Protein 4UHC (pdb70)

B-factor: mean 15.47, std 9.45, range [5.83, 69.62]

Foldseek 3Di:
DDWDWFQFPDPPRTWIKDKDKAADAAEEEEEEDPPFAQCLQVLLCVPCRVHYIYMTIGFAQADPIDHDFDACALLRSLRRVVRVCVVVVNPAAYEYEYAASSLLNVLSNCVPPLRRYLEYEYELYDQAADDPVLLVVLQVLLVVCLPPNQPVVLVVPLVQFKDPVCVVPPVVLSVNRSVRRRPRRSRSNSNHSNNSSPRHRCQVVQLVRDHAYEYEYECAARRCHPVNSVVSQVSHPNYDYDYDYRTYSSCCSRVVVVVSVSVNVVCVVRPDPVVRVD

CATH classification: 3.40.50.1820

Secondary structure (DSSP, 8-state):
-EEEEEE-SSTTSEEEEEEEEESSSSEEEEE--TT--GGGGHHHHHHHTTTSEEEEEPPTTSTTSPP--S---HHHHHHHHHHHHHHHT--S-EEEEEETHHHHHHHHHHHH-GGGEEEEEEES--SS---HHHHHHHHHHHHHHHHH-THHHHHHHHHHHS-HHHHHH-HHHHHHHHHHHHTS-HHHHHHHHHHHHHPPP-GGGGGG--S-EEEEEETT-SSS-HHHHHHHHTTSTTEEEEEETT--S-HHHHSHHHHHHHHHHHHHHH--HHHHH-

Nearest PDB structures (foldseek):
  4uhe-assembly1_A  TM=1.002E+00  e=2.715E-58  Thermogutta terrifontis
  7dq9-assembly4_D  TM=9.146E-01  e=3.463E-24  Alistipes shahii WAL 8301
  8qzu-assembly1_A  TM=8.550E-01  e=9.018E-19  Xenorhabdus hominickii
  6i8w-assembly2_B  TM=7.915E-01  e=3.017E-19  Pseudomonas aeruginosa
  3v48-assembly1_B  TM=8.579E-01  e=2.024E-16  Escherichia coli SE11

Solvent-accessible surface area: 11511 Å² total; per-residue (Å²): 96,82,145,25,136,2,104,7,117,11,111,69,33,92,0,46,2,1,0,28,40,38,29,118,53,27,5,0,1,0,0,0,0,23,0,2,20,27,63,2,0,104,35,0,29,82,98,0,35,111,66,7,50,0,2,1,0,1,2,6,2,0,30,88,7,74,49,24,92,40,65,1,40,5,92,11,0,0,5,1,1,3,3,0,2,77,97,34,55,23,93,41,91,4,0,0,0,0,0,18,2,0,0,16,0,0,4,10,0,5,92,92,35,150,110,39,11,19,0,0,0,0,0,0,3,32,9,106,37,9,52,112,123,34,68,65,63,52,104,131,39,0,120,114,0,94,220,97,13,10,31,42,8,2,127,96,23,5,87,91,1,10,9,143,27,2,80,150,87,71,80,93,10,10,81,109,0,69,88,12,0,74,81,4,26,55,72,1,0,0,2,0,0,38,0,3,4,107,17,74,78,6,66,120,30,2,81,76,20,87,8,28,0,0,0,0,0,0,73,104,5,70,36,1,44,22,131,66,0,81,36,19,4,181,59,7,57,124,47,57,55,34,62,4,51,62,0,1,5,0,0,1,17,4,37,32,130,127,0,11,92,7,0,29,83,2,0,139,133,26,10,61,110,67,44,100,111,187

Sequence (278 aa):
AQQRRVVKKIITTTTATTPGEEIIEELAFEDTGTTGGLLPVLLLVHGFPLDRTMMWKKAQREELCDEEFFRVIVPDLRGFGESQVIPGVATMEAMMADDLAGLCCNHHLGLLTTGKKIVLGGLSMMGGYVAFAFARRKKYRRDDRRLAGLLILCCDTRRARRPDSPEAKENRRRRRRVAEERRVRREEGPGFIAEEEMIIPRRLCCCEESTFRNHPEVIEEKKIRRQMMILSSAPPEEGVAAAALGMAEERPDSTDLLPALSCPPTLVLLVGQFDAISPPEEEEMEAMARRTIPQSQQFVVVIPPDDAGHLPPMMEQPERRVTQAIREEWLRKKVVHTEAGHHH

InterPro domains:
  IPR000073 Alpha/beta hydrolase fold-1 [PF00561] (28-256)
  IPR000073 Alpha/beta hydrolase fold-1 [PR00111] (52-67)
  IPR000073 Alpha/beta hydrolase fold-1 [PR00111] (97-110)
  IPR000073 Alpha/beta hydrolase fold-1 [PR00111] (111-124)
  IPR000073 Alpha/beta hydrolase fold-1 [PR00111] (214-228)
  IPR000639 Epoxide hydrolase-like [PR00412] (33-51)
  IPR000639 Epoxide hydrolase-like [PR00412] (212-228)
  IPR000639 Epoxide hydrolase-like [PR00412] (245-267)
  IPR029058 Alpha/Beta hydrolase fold [G3DSA:3.40.50.1820] (1-282)
  IPR029058 Alpha/Beta hydrolase fold [SSF53474] (7-269)
  IPR050266 AB hydrolase superfamily [PTHR43798] (21-272)

Radius of gyration: 17.07 Å; Cα contacts (8 Å, |Δi|>4): 729; chains: 1; bounding box: 38×40×42 Å

Organism: NCBI:txid1331910

Structure (mmCIF, N/CA/C/O backbone):
data_4UHC
#
_entry.id   4UHC
#
_cell.length_a   43.190
_cell.length_b   43.190
_cell.length_c   226.630
_cell.angle_alpha   90.00
_cell.angle_beta   90.00
_cell.angle_gamma   120.00
#
_symmetry.space_group_name_H-M   'P 32 2 1'
#
loop_
_entity.id
_entity.type
_entity.pdbx_description
1 polymer ESTERASE
2 non-polymer 'CHLORIDE ION'
3 water water
#
loop_
_atom_site.group_PDB
_atom_site.id
_atom_site.type_symbol
_atom_site.label_atom_id
_atom_site.label_alt_id
_atom_site.label_comp_id
_atom_site.label_asym_id
_atom_site.label_entity_id
_atom_site.label_seq_id
_atom_site.pdbx_PDB_ins_code
_atom_site.Cartn_x
_atom_site.Cartn_y
_atom_site.Cartn_z
_atom_site.occupancy
_atom_site.B_iso_or_equiv
_atom_site.auth_seq_id
_atom_site.auth_comp_id
_atom_site.auth_asym_id
_atom_site.auth_atom_id
_atom_site.pdbx_PDB_model_num
ATOM 1 N N . ALA A 1 2 ? -14.624 3.520 -3.323 1.00 40.64 2 ALA A N 1
ATOM 2 C CA . ALA A 1 2 ? -13.866 2.409 -3.965 1.00 27.09 2 ALA A CA 1
ATOM 3 C C . ALA A 1 2 ? -12.703 1.959 -3.091 1.00 21.31 2 ALA A C 1
ATOM 4 O O . ALA A 1 2 ? -12.348 2.600 -2.111 1.00 27.95 2 ALA A O 1
ATOM 6 N N . GLN A 1 3 ? -12.152 0.820 -3.458 1.00 15.70 3 GLN A N 1
ATOM 7 C CA A GLN A 1 3 ? -11.047 0.209 -2.751 0.55 16.14 3 GLN A CA 1
ATOM 8 C CA B GLN A 1 3 ? -11.064 0.179 -2.746 0.45 16.02 3 GLN A CA 1
ATOM 9 C C . GLN A 1 3 ? -9.898 -0.051 -3.708 1.00 13.21 3 GLN A C 1
ATOM 10 O O . GLN A 1 3 ? -10.100 -0.184 -4.900 1.00 12.95 3 GLN A O 1
ATOM 21 N N . ARG A 1 4 ? -8.702 -0.139 -3.178 1.00 17.41 4 ARG A N 1
ATOM 22 C CA A ARG A 1 4 ? -7.517 -0.493 -3.948 0.45 19.88 4 ARG A CA 1
ATOM 23 C CA B ARG A 1 4 ? -7.548 -0.550 -3.961 0.55 18.93 4 ARG A CA 1
ATOM 24 C C . ARG A 1 4 ? -6.735 -1.468 -3.081 1.00 19.16 4 ARG A C 1
ATOM 25 O O . ARG A 1 4 ? -6.338 -1.090 -1.998 1.00 28.19 4 ARG A O 1
ATOM 40 N N . VAL A 1 5 ? -6.530 -2.698 -3.543 1.00 17.98 5 VAL A N 1
ATOM 41 C CA A VAL A 1 5 ? -5.858 -3.714 -2.735 0.60 17.91 5 VAL A CA 1
ATOM 42 C CA B VAL A 1 5 ? -5.902 -3.735 -2.754 0.40 17.19 5 VAL A CA 1
ATOM 43 C C . VAL A 1 5 ? -4.887 -4.489 -3.589 1.00 14.05 5 VAL A C 1
ATOM 44 O O . VAL A 1 5 ? -5.152 -4.775 -4.731 1.00 10.95 5 VAL A O 1
ATOM 51 N N . LYS A 1 6 ? -3.757 -4.823 -3.002 1.00 16.94 6 LYS A N 1
ATOM 52 C CA A LYS A 1 6 ? -2.820 -5.737 -3.624 0.40 14.24 6 LYS A CA 1
ATOM 53 C CA B LYS A 1 6 ? -2.813 -5.731 -3.572 0.60 17.27 6 LYS A CA 1
ATOM 54 C C . LYS A 1 6 ? -3.368 -7.138 -3.356 1.00 14.00 6 LYS A C 1
ATOM 55 O O . LYS A 1 6 ? -3.557 -7.540 -2.219 1.00 21.20 6 LYS A O 1
ATOM 66 N N . ILE A 1 7 ? -3.618 -7.872 -4.426 1.00 12.51 7 ILE A N 1
ATOM 67 C CA A ILE A 1 7 ? -4.109 -9.243 -4.321 0.60 12.64 7 ILE A CA 1
ATOM 68 C CA B ILE A 1 7 ? -4.202 -9.166 -4.508 0.40 13.73 7 ILE A CA 1
ATOM 69 C C . ILE A 1 7 ? -3.079 -10.209 -4.782 1.00 12.48 7 ILE A C 1
ATOM 70 O O . ILE A 1 7 ? -2.171 -9.903 -5.539 1.00 15.51 7 ILE A O 1
ATOM 79 N N . THR A 1 8 ? -3.194 -11.407 -4.259 1.00 12.06 8 THR A N 1
ATOM 80 C CA A THR A 1 8 ? -2.386 -12.478 -4.692 0.70 11.86 8 THR A CA 1
ATOM 81 C CA B THR A 1 8 ? -2.376 -12.560 -4.659 0.30 13.82 8 THR A CA 1
ATOM 82 C C . THR A 1 8 ? -3.106 -13.232 -5.833 1.00 10.83 8 THR A C 1
ATOM 83 O O . THR A 1 8 ? -4.281 -13.539 -5.720 1.00 11.93 8 THR A O 1
ATOM 90 N N . THR A 1 9 ? -2.392 -13.425 -6.946 1.00 11.39 9 THR A N 1
ATOM 91 C CA . THR A 1 9 ? -2.921 -14.040 -8.153 1.00 10.81 9 THR A CA 1
ATOM 92 C C . THR A 1 9 ? -1.991 -15.161 -8.565 1.00 11.15 9 THR A C 1
ATOM 93 O O . THR A 1 9 ? -0.776 -15.052 -8.395 1.00 12.52 9 THR A O 1
ATOM 97 N N . THR A 1 10 ? -2.552 -16.238 -9.107 1.00 11.54 10 THR A N 1
ATOM 98 C CA . THR A 1 10 ? -1.727 -17.322 -9.622 1.00 12.78 10 THR A CA 1
ATOM 99 C C . THR A 1 10 ? -1.081 -16.961 -10.954 1.00 13.31 10 THR A C 1
ATOM 100 O O . THR A 1 10 ? -0.115 -17.625 -11.361 1.00 17.31 10 THR A O 1
ATOM 104 N N . ALA A 1 11 ? -1.552 -15.909 -11.604 1.00 12.33 11 ALA A N 1
ATOM 105 C CA . ALA A 1 11 ? -0.933 -15.439 -12.828 1.00 12.75 11 ALA A CA 1
ATOM 106 C C . ALA A 1 11 ? 0.304 -14.632 -12.515 1.00 11.38 11 ALA A C 1
ATOM 107 O O . ALA A 1 11 ? 0.433 -14.039 -11.447 1.00 13.02 11 ALA A O 1
ATOM 109 N N . THR A 1 12 ? 1.233 -14.581 -13.463 1.00 12.18 12 THR A N 1
ATOM 110 C CA A THR A 1 12 ? 2.308 -13.616 -13.400 0.70 11.48 12 THR A CA 1
ATOM 111 C CA B THR A 1 12 ? 2.320 -13.625 -13.337 0.30 12.48 12 THR A CA 1
ATOM 112 C C . THR A 1 12 ? 1.676 -12.245 -13.190 1.00 12.01 12 THR A C 1
ATOM 113 O O . THR A 1 12 ? 0.676 -11.950 -13.836 1.00 14.53 12 THR A O 1
ATOM 120 N N . PRO A 1 13 ? 2.234 -11.372 -12.349 1.00 11.63 13 PRO A N 1
ATOM 121 C CA . PRO A 1 13 ? 3.479 -11.490 -11.594 1.00 12.17 13 PRO A CA 1
ATOM 122 C C . PRO A 1 13 ? 3.263 -11.904 -10.129 1.00 11.49 13 PRO A C 1
ATOM 123 O O . PRO A 1 13 ? 4.079 -11.580 -9.260 1.00 13.30 13 PRO A O 1
ATOM 127 N N . GLY A 1 14 ? 2.164 -12.590 -9.855 1.00 11.09 14 GLY A N 1
ATOM 128 C CA . GLY A 1 14 ? 1.917 -13.144 -8.538 1.00 11.14 14 GLY A CA 1
ATOM 129 C C . GLY A 1 14 ? 1.190 -12.228 -7.565 1.00 10.72 14 GLY A C 1
ATOM 130 O O . GLY A 1 14 ? 0.547 -12.713 -6.628 1.00 11.98 14 GLY A O 1
ATOM 131 N N . GLU A 1 15 ? 1.314 -10.928 -7.766 1.00 12.05 15 GLU A N 1
ATOM 132 C CA A GLU A 1 15 ? 0.641 -9.923 -6.955 0.70 12.55 15 GLU A CA 1
ATOM 133 C CA B GLU A 1 15 ? 0.665 -9.923 -6.935 0.30 13.44 15 GLU A CA 1
ATOM 134 C C . GLU A 1 15 ? 0.284 -8.778 -7.857 1.00 12.80 15 GLU A C 1
ATOM 135 O O . GLU A 1 15 ? 1.052 -8.413 -8.746 1.00 15.06 15 GLU A O 1
ATOM 146 N N . ILE A 1 16 ? -0.886 -8.223 -7.675 1.00 11.95 16 ILE A N 1
ATOM 147 C CA A ILE A 1 16 ? -1.300 -7.105 -8.487 0.70 12.56 16 ILE A CA 1
ATOM 148 C CA B ILE A 1 16 ? -1.333 -7.115 -8.505 0.30 12.77 16 ILE A CA 1
ATOM 149 C C . ILE A 1 16 ? -2.240 -6.235 -7.669 1.00 11.90 16 ILE A C 1
ATOM 150 O O . ILE A 1 16 ? -3.058 -6.733 -6.890 1.00 13.24 16 ILE A O 1
ATOM 159 N N . GLU A 1 17 ? -2.124 -4.935 -7.842 1.00 11.02 17 GLU A N 1
ATOM 160 C CA A GLU A 1 17 ? -3.029 -4.007 -7.182 0.45 11.05 17 GLU A CA 1
ATOM 161 C CA B GLU A 1 17 ? -3.040 -4.014 -7.188 0.55 10.96 17 GLU A CA 1
ATOM 162 C C . GLU A 1 17 ? -4.266 -3.780 -8.046 1.00 10.06 17 GLU A C 1
ATOM 163 O O . GLU A 1 17 ? -4.153 -3.304 -9.175 1.00 12.78 17 GLU A O 1
ATOM 174 N N . LEU A 1 18 ? -5.430 -4.145 -7.531 1.00 9.38 18 LEU A N 1
ATOM 175 C CA . LEU A 1 18 ? -6.699 -3.905 -8.217 1.00 9.50 18 LEU A CA 1
ATOM 176 C C . LEU A 1 18 ? -7.494 -2.849 -7.507 1.00 9.09 18 LEU A C 1
ATOM 177 O O . LEU A 1 18 ? -7.632 -2.888 -6.279 1.00 11.40 18 LEU A O 1
ATOM 182 N N . ALA A 1 19 ? -8.075 -1.955 -8.301 1.00 9.06 19 ALA A N 1
ATOM 183 C CA . ALA A 1 19 ? -9.077 -1.023 -7.835 1.00 9.72 19 ALA A CA 1
ATOM 184 C C . ALA A 1 19 ? -10.424 -1.635 -8.102 1.00 9.75 19 ALA A C 1
ATOM 185 O O . ALA A 1 19 ? -10.631 -2.236 -9.163 1.00 11.54 19 ALA A O 1
ATOM 187 N N . PHE A 1 20 ? -11.350 -1.499 -7.164 1.00 9.06 20 PHE A N 1
ATOM 188 C CA . PHE A 1 20 ? -12.651 -2.126 -7.331 1.00 9.37 20 PHE A CA 1
ATOM 189 C C . PHE A 1 20 ? -13.687 -1.450 -6.471 1.00 9.86 20 PHE A C 1
ATOM 190 O O . PHE A 1 20 ? -13.367 -0.838 -5.437 1.00 12.05 20 PHE A O 1
ATOM 198 N N . GLU A 1 21 ? -14.934 -1.582 -6.887 1.00 9.94 21 GLU A N 1
ATOM 199 C CA . GLU A 1 21 ? -16.078 -1.244 -6.084 1.00 10.99 21 GLU A CA 1
ATOM 200 C C . GLU A 1 21 ? -16.645 -2.526 -5.475 1.00 10.34 21 GLU A C 1
ATOM 201 O O . GLU A 1 21 ? -16.571 -3.594 -6.070 1.00 11.54 21 GLU A O 1
ATOM 207 N N . ASP A 1 22 ? -17.235 -2.400 -4.302 1.00 11.17 22 ASP A N 1
ATOM 208 C CA . ASP A 1 22 ? -17.832 -3.540 -3.573 1.00 10.86 22 ASP A CA 1
ATOM 209 C C . ASP A 1 22 ? -18.993 -2.950 -2.797 1.00 11.28 22 ASP A C 1
ATOM 210 O O . ASP A 1 22 ? -18.756 -2.198 -1.837 1.00 13.29 22 ASP A O 1
ATOM 215 N N . THR A 1 23 ? -20.214 -3.224 -3.227 1.00 10.70 23 THR A N 1
ATOM 216 C CA . THR A 1 23 ? -21.383 -2.510 -2.728 1.00 11.30 23 THR A CA 1
ATOM 217 C C . THR A 1 23 ? -22.500 -3.494 -2.455 1.00 10.85 23 THR A C 1
ATOM 218 O O . THR A 1 23 ? -22.862 -4.280 -3.323 1.00 12.84 23 THR A O 1
ATOM 222 N N . GLY A 1 24 ? -23.085 -3.427 -1.263 1.00 12.10 24 GLY A N 1
ATOM 223 C CA . GLY A 1 24 ? -24.175 -4.326 -0.890 1.00 13.51 24 GLY A CA 1
ATOM 224 C C . GLY A 1 24 ? -23.693 -5.491 -0.055 1.00 14.02 24 GLY A C 1
ATOM 225 O O . GLY A 1 24 ? -22.489 -5.730 0.111 1.00 15.94 24 GLY A O 1
ATOM 226 N N A THR A 1 25 ? -24.639 -6.242 0.456 0.60 15.04 25 THR A N 1
ATOM 227 N N B THR A 1 25 ? -24.664 -6.266 0.437 0.40 18.85 25 THR A N 1
ATOM 228 C CA A THR A 1 25 ? -24.305 -7.380 1.275 0.60 16.02 25 THR A CA 1
ATOM 229 C CA B THR A 1 25 ? -24.446 -7.258 1.510 0.40 19.65 25 THR A CA 1
ATOM 230 C C A THR A 1 25 ? -25.001 -8.592 0.722 0.60 15.34 25 THR A C 1
ATOM 231 C C B THR A 1 25 ? -24.882 -8.690 1.189 0.40 19.70 25 THR A C 1
ATOM 232 O O A THR A 1 25 ? -26.002 -8.498 -0.006 0.60 17.53 25 THR A O 1
ATOM 233 O O B THR A 1 25 ? -24.564 -9.618 1.931 0.40 29.04 25 THR A O 1
ATOM 240 N N A GLY A 1 26 ? -24.421 -9.730 1.074 0.60 15.55 26 GLY A N 1
ATOM 241 N N B GLY A 1 26 ? -25.625 -8.873 0.111 0.40 15.56 26 GLY A N 1
ATOM 242 C CA A GLY A 1 26 ? -24.987 -11.009 0.795 0.60 15.40 26 GLY A CA 1
ATOM 243 C CA B GLY A 1 26 ? -26.198 -10.177 -0.195 0.40 16.50 26 GLY A CA 1
ATOM 244 C C A GLY A 1 26 ? -24.376 -11.694 -0.399 0.60 12.89 26 GLY A C 1
ATOM 245 C C B GLY A 1 26 ? -25.256 -11.122 -0.925 0.40 15.20 26 GLY A C 1
ATOM 246 O O A GLY A 1 26 ? -23.164 -11.811 -0.538 0.60 14.68 26 GLY A O 1
ATOM 247 O O B GLY A 1 26 ? -24.048 -11.074 -0.728 0.40 19.90 26 GLY A O 1
ATOM 248 N N A LEU A 1 27 ? -25.250 -12.211 -1.241 0.60 10.23 27 LEU A N 1
ATOM 249 N N B LEU A 1 27 ? -25.806 -11.994 -1.765 0.40 14.16 27 LEU A N 1
ATOM 250 C CA A LEU A 1 27 ? -24.823 -13.088 -2.310 0.60 10.39 27 LEU A CA 1
ATOM 251 C CA B LEU A 1 27 ? -24.982 -12.953 -2.504 0.40 15.43 27 LEU A CA 1
ATOM 252 C C A LEU A 1 27 ? -24.052 -12.322 -3.403 0.60 9.84 27 LEU A C 1
ATOM 253 C C B LEU A 1 27 ? -24.064 -12.256 -3.516 0.40 11.99 27 LEU A C 1
ATOM 254 O O A LEU A 1 27 ? -24.520 -11.313 -3.929 0.60 9.91 27 LEU A O 1
ATOM 255 O O B LEU A 1 27 ? -24.436 -11.226 -4.077 0.40 12.57 27 LEU A O 1
ATOM 264 N N . PRO A 1 28 ? -22.855 -12.807 -3.755 1.00 10.06 28 PRO A N 1
ATOM 265 C CA . PRO A 1 28 ? -21.924 -12.027 -4.550 1.00 9.37 28 PRO A CA 1
ATOM 266 C C . PRO A 1 28 ? -22.138 -12.146 -6.064 1.00 8.35 28 PRO A C 1
ATOM 267 O O . PRO A 1 28 ? -22.312 -13.245 -6.598 1.00 9.01 28 PRO A O 1
ATOM 271 N N . VAL A 1 29 ? -22.056 -10.995 -6.723 1.00 7.97 29 VAL A N 1
ATOM 272 C CA . VAL A 1 29 ? -22.151 -10.870 -8.175 1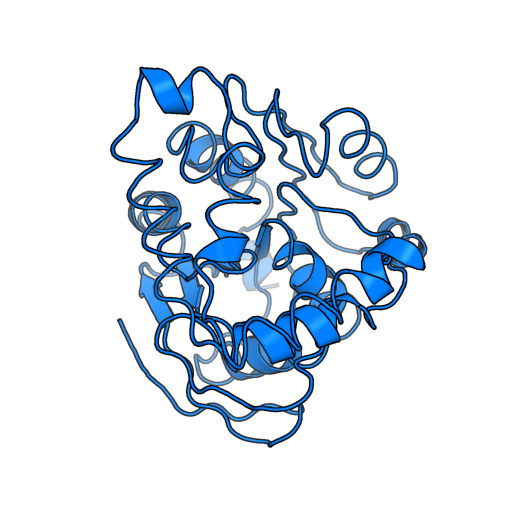.00 7.65 29 VAL A CA 1
ATOM 273 C C . VAL A 1 29 ? -20.967 -10.015 -8.596 1.00 7.49 29 VAL A C 1
ATOM 274 O O . VAL A 1 29 ? -20.846 -8.874 -8.157 1.00 9.14 29 VAL A O 1
ATOM 278 N N A LEU A 1 30 ? -20.102 -10.558 -9.444 0.60 6.38 30 LEU A N 1
ATOM 279 N N B LEU A 1 30 ? -20.074 -10.577 -9.415 0.40 6.46 30 LEU A N 1
ATOM 280 C CA A LEU A 1 30 ? -18.930 -9.837 -9.913 0.60 6.65 30 LEU A CA 1
ATOM 281 C CA B LEU A 1 30 ? -18.888 -9.876 -9.934 0.40 6.44 30 LEU A CA 1
ATOM 282 C C A LEU A 1 30 ? -19.220 -9.475 -11.365 0.60 6.90 30 LEU A C 1
ATOM 283 C C B LEU A 1 30 ? -19.078 -9.504 -11.373 0.40 5.83 30 LEU A C 1
ATOM 284 O O A LEU A 1 30 ? -19.696 -10.306 -12.143 0.60 8.44 30 LEU A O 1
ATOM 285 O O B LEU A 1 30 ? -19.218 -10.412 -12.186 0.40 6.15 30 LEU A O 1
ATOM 294 N N . LEU A 1 31 ? -19.040 -8.207 -11.702 1.00 6.46 31 LEU A N 1
ATOM 295 C CA . LEU A 1 31 ? -19.287 -7.714 -13.054 1.00 6.88 31 LEU A CA 1
ATOM 296 C C . LEU A 1 31 ? -18.003 -7.197 -13.666 1.00 7.24 31 LEU A C 1
ATOM 297 O O . LEU A 1 31 ? -17.339 -6.351 -13.071 1.00 8.41 31 LEU A O 1
ATOM 302 N N . VAL A 1 32 ? -17.691 -7.683 -14.879 1.00 6.44 32 VAL A N 1
ATOM 303 C CA . VAL A 1 32 ? -16.426 -7.412 -15.548 1.00 6.71 32 VAL A CA 1
ATOM 304 C C . VAL A 1 32 ? -16.647 -6.566 -16.797 1.00 6.03 32 VAL A C 1
ATOM 305 O O . VAL A 1 32 ? -17.437 -6.917 -17.686 1.00 6.74 32 VAL A O 1
ATOM 309 N N . HIS A 1 33 ? -15.976 -5.428 -16.847 1.00 6.60 33 HIS A N 1
ATOM 310 C CA . HIS A 1 33 ? -16.105 -4.484 -17.939 1.00 6.64 33 HIS A CA 1
ATOM 311 C C . HIS A 1 33 ? -15.445 -4.980 -19.225 1.00 6.93 33 HIS A C 1
ATOM 312 O O . HIS A 1 33 ? -14.670 -5.917 -19.257 1.00 7.85 33 HIS A O 1
ATOM 319 N N . GLY A 1 34 ? -15.759 -4.264 -20.305 1.00 8.26 34 GLY A N 1
ATOM 320 C CA . GLY A 1 34 ? -15.184 -4.535 -21.616 1.00 9.61 34 GLY A CA 1
ATOM 321 C C . GLY A 1 34 ? -13.957 -3.713 -21.946 1.00 7.60 34 GLY A C 1
ATOM 322 O O . GLY A 1 34 ? -13.457 -2.925 -21.142 1.00 8.02 34 GLY A O 1
ATOM 323 N N . PHE A 1 35 ? -13.476 -3.891 -23.165 1.00 7.92 35 PHE A N 1
ATOM 324 C CA . PHE A 1 35 ? -12.287 -3.219 -23.658 1.00 7.56 35 PHE A CA 1
ATOM 325 C C . PHE A 1 35 ? -12.660 -1.976 -24.448 1.00 7.54 35 PHE A C 1
ATOM 326 O O . PHE A 1 35 ? -13.553 -2.041 -25.292 1.00 9.38 35 PHE A O 1
ATOM 334 N N . PRO A 1 36 ? -11.922 -0.865 -24.326 1.00 8.09 36 PRO A N 1
ATOM 335 C CA . PRO A 1 36 ? -10.917 -0.548 -23.307 1.00 8.07 36 PRO A CA 1
ATOM 336 C C . PRO A 1 36 ? -11.596 0.405 -22.305 1.00 7.99 36 PRO A C 1
ATOM 337 O O . PRO A 1 36 ? -11.366 1.604 -22.309 1.00 10.03 36 PRO A O 1
ATOM 341 N N . LEU A 1 37 ? -12.466 -0.185 -21.479 1.00 7.34 37 LEU A N 1
ATOM 342 C CA . LEU A 1 37 ? -13.320 0.576 -20.580 1.00 7.12 37 LEU A CA 1
ATOM 343 C C . LEU A 1 37 ? -12.826 0.426 -19.138 1.00 7.01 37 LEU A C 1
ATOM 344 O O . LEU A 1 37 ? -11.637 0.205 -18.907 1.00 8.14 37 LEU A O 1
ATOM 349 N N . ASP A 1 38 ? -13.712 0.581 -18.167 1.00 7.21 38 ASP A N 1
ATOM 350 C CA . ASP A 1 38 ? -13.347 0.485 -16.757 1.00 7.70 38 ASP A CA 1
ATOM 351 C C . ASP A 1 38 ? -14.604 0.144 -15.961 1.00 7.23 38 ASP A C 1
ATOM 352 O O . ASP A 1 38 ? -15.691 -0.007 -16.518 1.00 7.33 38 ASP A O 1
ATOM 357 N N . ARG A 1 39 ? -14.422 0.015 -14.655 1.00 7.61 39 ARG A N 1
ATOM 358 C CA . ARG A 1 39 ? -15.486 -0.448 -13.773 1.00 7.79 39 ARG A CA 1
ATOM 359 C C . ARG A 1 39 ? -16.709 0.441 -13.818 1.00 7.70 39 ARG A C 1
ATOM 360 O O . ARG A 1 39 ? -17.823 -0.004 -13.484 1.00 8.24 39 ARG A O 1
ATOM 368 N N . THR A 1 40 ? -16.538 1.707 -14.189 1.00 7.60 40 THR A N 1
ATOM 369 C CA . THR A 1 40 ? -17.662 2.614 -14.198 1.00 8.23 40 THR A CA 1
ATOM 370 C C . THR A 1 40 ? -18.717 2.275 -15.260 1.00 8.28 40 THR A C 1
ATOM 371 O O . THR A 1 40 ? -19.854 2.750 -15.175 1.00 9.09 40 THR A O 1
ATOM 375 N N . MET A 1 41 ? -18.398 1.408 -16.214 1.00 7.83 41 MET A N 1
ATOM 376 C CA A MET A 1 41 ? -19.457 1.080 -17.158 0.60 8.67 41 MET A CA 1
ATOM 377 C CA B MET A 1 41 ? -19.332 0.868 -17.202 0.40 7.72 41 MET A CA 1
ATOM 378 C C . MET A 1 41 ? -20.564 0.245 -16.536 1.00 7.97 41 MET A C 1
ATOM 379 O O . MET A 1 41 ? -21.639 0.186 -17.117 1.00 8.85 41 MET A O 1
ATOM 388 N N . TRP A 1 42 ? -20.341 -0.344 -15.349 1.00 7.52 42 TRP A N 1
ATOM 389 C CA . TRP A 1 42 ? -21.366 -1.096 -14.628 1.00 7.77 42 TRP A CA 1
ATOM 390 C C . TRP A 1 42 ? -21.982 -0.302 -13.471 1.00 8.33 42 TRP A C 1
ATOM 391 O O . TRP A 1 42 ? -22.700 -0.871 -12.645 1.00 9.47 42 TRP A O 1
ATOM 402 N N . LYS A 1 43 ? -21.721 0.996 -13.405 1.00 8.88 43 LYS A N 1
ATOM 403 C CA A LYS A 1 43 ? -22.143 1.771 -12.246 0.60 10.52 43 LYS A CA 1
ATOM 404 C CA B LYS A 1 43 ? -22.181 1.852 -12.301 0.40 10.06 43 LYS A CA 1
ATOM 405 C C . LYS A 1 43 ? -23.643 1.659 -11.966 1.00 9.71 43 LYS A C 1
ATOM 406 O O . LYS A 1 43 ? -24.021 1.529 -10.807 1.00 10.99 43 LYS A O 1
ATOM 417 N N . ALA A 1 44 ? -24.503 1.747 -12.984 1.00 10.27 44 ALA A N 1
ATOM 418 C CA . ALA A 1 44 ? -25.948 1.764 -12.709 1.00 10.94 44 ALA A CA 1
ATOM 419 C C . ALA A 1 44 ? -26.400 0.456 -12.103 1.00 9.94 44 ALA A C 1
ATOM 420 O O . ALA A 1 44 ? -27.237 0.421 -11.201 1.00 11.74 44 ALA A O 1
ATOM 422 N N . GLN A 1 45 ? -25.856 -0.641 -12.609 1.00 8.77 45 GLN A N 1
ATOM 423 C CA . GLN A 1 45 ? -26.231 -1.951 -12.118 1.00 8.83 45 GLN A CA 1
ATOM 424 C C . GLN A 1 45 ? -25.718 -2.153 -10.696 1.00 9.07 45 GLN A C 1
ATOM 425 O O . GLN A 1 45 ? -26.413 -2.731 -9.853 1.00 9.99 45 GLN A O 1
ATOM 431 N N . ARG A 1 46 ? -24.499 -1.716 -10.415 1.00 8.81 46 ARG A N 1
ATOM 432 C CA . ARG A 1 46 ? -23.974 -1.820 -9.071 1.00 9.22 46 ARG A CA 1
ATOM 433 C C . ARG A 1 46 ? -24.826 -1.023 -8.075 1.00 9.99 46 ARG A C 1
ATOM 434 O O . ARG A 1 46 ? -25.162 -1.509 -6.989 1.00 11.43 46 ARG A O 1
ATOM 442 N N . GLU A 1 47 ? -25.164 0.208 -8.436 1.00 10.06 47 GLU A N 1
ATOM 443 C CA . GLU A 1 47 ? -25.911 1.070 -7.530 1.00 11.08 47 GLU A CA 1
ATOM 444 C C . GLU A 1 47 ? -27.322 0.601 -7.309 1.00 11.79 47 GLU A C 1
ATOM 445 O O . GLU A 1 47 ? -27.871 0.859 -6.248 1.00 17.30 47 GLU A O 1
ATOM 451 N N . GLU A 1 48 ? -27.926 -0.090 -8.264 1.00 10.87 48 GLU A N 1
ATOM 452 C CA . GLU A 1 48 ? -29.303 -0.558 -8.149 1.00 11.07 48 GLU A CA 1
ATOM 453 C C . GLU A 1 48 ? -29.415 -1.947 -7.573 1.00 10.42 48 GLU A C 1
ATOM 454 O O . GLU A 1 48 ? -30.287 -2.194 -6.743 1.00 13.30 48 GLU A O 1
ATOM 460 N N . LEU A 1 49 ? -28.549 -2.868 -7.979 1.00 9.77 49 LEU A N 1
ATOM 461 C CA . LEU A 1 49 ? -28.663 -4.260 -7.550 1.00 9.87 49 LEU A CA 1
ATOM 462 C C . LEU A 1 49 ? -28.205 -4.464 -6.121 1.00 9.86 49 LEU A C 1
ATOM 463 O O . LEU A 1 49 ? -28.477 -5.513 -5.536 1.00 10.71 49 LEU A O 1
ATOM 468 N N . CYS A 1 50 ? -27.499 -3.477 -5.556 1.00 10.48 50 CYS A N 1
ATOM 469 C CA . CYS A 1 50 ? -26.962 -3.609 -4.213 1.00 10.56 50 CYS A CA 1
ATOM 470 C C . CYS A 1 50 ? -28.029 -3.584 -3.127 1.00 12.36 50 CYS A C 1
ATOM 471 O O . CYS A 1 50 ? -27.692 -3.792 -1.987 1.00 14.65 50 CYS A O 1
ATOM 474 N N . ASP A 1 51 ? -29.302 -3.369 -3.459 1.00 13.18 51 ASP A N 1
ATOM 475 C CA . ASP A 1 51 ? -30.368 -3.570 -2.497 1.00 14.05 51 ASP A CA 1
ATOM 476 C C . ASP A 1 51 ? -30.639 -5.032 -2.190 1.00 15.41 51 ASP A C 1
ATOM 477 O O . ASP A 1 51 ? -31.240 -5.334 -1.174 1.00 21.54 51 ASP A O 1
ATOM 482 N N . GLU A 1 52 ? -30.199 -5.920 -3.060 1.00 13.03 52 GLU A N 1
ATOM 483 C CA A GLU A 1 52 ? -30.515 -7.337 -3.002 0.60 12.80 52 GLU A CA 1
ATOM 484 C CA B GLU A 1 52 ? -30.496 -7.345 -2.931 0.40 14.13 52 GLU A CA 1
ATOM 485 C C . GLU A 1 52 ? -29.288 -8.261 -3.027 1.00 11.74 52 GLU A C 1
ATOM 486 O O . GLU A 1 52 ? -29.364 -9.431 -2.625 1.00 14.59 52 GLU A O 1
ATOM 497 N N . PHE A 1 53 ? -28.188 -7.757 -3.603 1.00 10.59 53 PHE A N 1
ATOM 498 C CA A PHE A 1 53 ? -26.984 -8.530 -3.876 0.50 10.17 53 PHE A CA 1
ATOM 499 C CA B PHE A 1 53 ? -26.956 -8.548 -3.801 0.50 10.16 53 PHE A CA 1
ATOM 500 C C . PHE A 1 53 ? -25.752 -7.731 -3.422 1.00 9.56 53 PHE A C 1
ATOM 501 O O . PHE A 1 53 ? -25.825 -6.532 -3.244 1.00 10.94 53 PHE A O 1
ATOM 516 N N . ARG A 1 54 ? -24.624 -8.407 -3.281 1.00 9.67 54 ARG A N 1
ATOM 517 C CA . ARG A 1 54 ? -23.327 -7.771 -3.115 1.00 8.94 54 ARG A CA 1
ATOM 518 C C . ARG A 1 54 ? -22.649 -7.726 -4.475 1.00 8.77 54 ARG A C 1
ATOM 519 O O . ARG A 1 54 ? -22.344 -8.767 -5.049 1.00 10.90 54 ARG A O 1
ATOM 527 N N . VAL A 1 55 ? -22.446 -6.525 -4.982 1.00 7.95 55 VAL A N 1
ATOM 528 C CA . VAL A 1 55 ? -21.965 -6.334 -6.346 1.00 7.70 55 VAL A CA 1
ATOM 529 C C . VAL A 1 55 ? -20.525 -5.830 -6.302 1.00 7.87 55 VAL A C 1
ATOM 530 O O . VAL A 1 55 ? -20.251 -4.772 -5.733 1.00 9.26 55 VAL A O 1
ATOM 534 N N . ILE A 1 56 ? -19.638 -6.605 -6.902 1.00 7.36 56 ILE A N 1
ATOM 535 C CA . ILE A 1 56 ? -18.198 -6.352 -6.916 1.00 7.41 56 ILE A CA 1
ATOM 536 C C . ILE A 1 56 ? -17.821 -6.023 -8.361 1.00 6.81 56 ILE A C 1
ATOM 537 O O . ILE A 1 56 ? -18.101 -6.813 -9.266 1.00 7.13 56 ILE A O 1
ATOM 542 N N . VAL A 1 57 ? -17.174 -4.877 -8.565 1.00 7.00 57 VAL A N 1
ATOM 543 C CA . VAL A 1 57 ? -16.895 -4.416 -9.926 1.00 6.91 57 VAL A CA 1
ATOM 544 C C . VAL A 1 57 ? -15.450 -3.915 -9.972 1.00 7.08 57 VAL A C 1
ATOM 545 O O . VAL A 1 57 ? -15.160 -2.786 -9.559 1.00 7.84 57 VAL A O 1
ATOM 549 N N . PRO A 1 58 ? -14.526 -4.744 -10.460 1.00 7.48 58 PRO A N 1
ATOM 550 C CA . PRO A 1 58 ? -13.128 -4.343 -10.497 1.00 7.75 58 PRO A CA 1
ATOM 551 C C . PRO A 1 58 ? -12.761 -3.646 -11.801 1.00 7.15 58 PRO A C 1
ATOM 552 O O . PRO A 1 58 ? -13.348 -3.899 -12.849 1.00 8.66 58 PRO A O 1
ATOM 556 N N . ASP A 1 59 ? -11.729 -2.821 -11.731 1.00 7.43 59 ASP A N 1
ATOM 557 C CA . ASP A 1 59 ? -10.942 -2.476 -12.927 1.00 7.18 59 ASP A CA 1
ATOM 558 C C . ASP A 1 59 ? -9.992 -3.652 -13.179 1.00 6.94 59 ASP A C 1
ATOM 559 O O . ASP A 1 59 ? -9.241 -4.048 -12.288 1.00 8.03 59 ASP A O 1
ATOM 564 N N . LEU A 1 60 ? -10.051 -4.214 -14.382 1.00 7.06 60 LEU A N 1
ATOM 565 C CA . LEU A 1 60 ? -9.126 -5.285 -14.724 1.00 7.45 60 LEU A CA 1
ATOM 566 C C . LEU A 1 60 ? -7.694 -4.765 -14.748 1.00 7.23 60 LEU A C 1
ATOM 567 O O . LEU A 1 60 ? -7.462 -3.559 -14.906 1.00 7.55 60 LEU A O 1
ATOM 572 N N . ARG A 1 61 ? -6.732 -5.686 -14.662 1.00 7.95 61 ARG A N 1
ATOM 573 C CA . ARG A 1 61 ? -5.337 -5.299 -14.787 1.00 8.35 61 ARG A CA 1
ATOM 574 C C . ARG A 1 61 ? -5.156 -4.446 -16.035 1.00 7.64 61 ARG A C 1
ATOM 575 O O . ARG A 1 61 ? -5.634 -4.763 -17.121 1.00 7.81 61 ARG A O 1
ATOM 583 N N . GLY A 1 62 ? -4.430 -3.344 -15.854 1.00 8.05 62 GLY A N 1
ATOM 584 C CA . GLY A 1 62 ? -4.158 -2.424 -16.934 1.00 8.44 62 GLY A CA 1
ATOM 585 C C . GLY A 1 62 ? -5.220 -1.401 -17.257 1.00 7.86 62 GLY A C 1
ATOM 586 O O . GLY A 1 62 ? -4.994 -0.588 -18.150 1.00 9.68 62 GLY A O 1
ATOM 587 N N . PHE A 1 63 ? -6.356 -1.428 -16.545 1.00 7.19 63 PHE A N 1
ATOM 588 C CA . PHE A 1 63 ? -7.467 -0.534 -16.819 1.00 7.29 63 PHE A CA 1
ATOM 589 C C . PHE A 1 63 ? -7.812 0.293 -15.608 1.00 7.50 63 PHE A C 1
ATOM 590 O O . PHE A 1 63 ? -7.516 -0.071 -14.462 1.00 7.85 63 PHE A O 1
ATOM 598 N N . GLY A 1 64 ? -8.487 1.411 -15.868 1.00 8.66 64 GLY A N 1
ATOM 599 C CA . GLY A 1 64 ? -8.980 2.237 -14.795 1.00 9.30 64 GLY A CA 1
ATOM 600 C C . GLY A 1 64 ? -7.873 2.602 -13.850 1.00 9.47 64 GLY A C 1
ATOM 601 O O . GLY A 1 64 ? -6.843 3.140 -14.267 1.00 11.31 64 GLY A O 1
ATOM 602 N N . GLU A 1 65 ? -8.085 2.339 -12.566 1.00 9.81 65 GLU A N 1
ATOM 603 C CA . GLU A 1 65 ? -7.138 2.664 -11.517 1.00 10.95 65 GLU A CA 1
ATOM 604 C C . GLU A 1 65 ? -6.325 1.450 -11.077 1.00 10.44 65 GLU A C 1
ATOM 605 O O . GLU A 1 65 ? -5.573 1.558 -10.093 1.00 13.06 65 GLU A O 1
ATOM 611 N N . SER A 1 66 ? -6.457 0.304 -11.754 1.00 9.22 66 SER A N 1
ATOM 612 C CA . SER A 1 66 ? -5.676 -0.878 -11.401 1.00 9.12 66 SER A CA 1
ATOM 613 C C . SER A 1 66 ? -4.241 -0.791 -11.906 1.00 9.64 66 SER A C 1
ATOM 614 O O . SER A 1 66 ? -3.925 -0.039 -12.827 1.00 11.75 66 SER A O 1
ATOM 617 N N . GLN A 1 67 ? -3.373 -1.590 -11.300 1.00 10.13 67 GLN A N 1
ATOM 618 C CA . GLN A 1 67 ? -1.985 -1.660 -11.734 1.00 10.21 67 GLN A CA 1
ATOM 619 C C . GLN A 1 67 ? -1.891 -2.103 -13.188 1.00 9.96 67 GLN A C 1
ATOM 620 O O . GLN A 1 67 ? -2.593 -3.004 -13.629 1.00 11.36 67 GLN A O 1
ATOM 626 N N . VAL A 1 68 ? -0.958 -1.485 -13.901 1.00 11.83 68 VAL A N 1
ATOM 627 C CA . VAL A 1 68 ? -0.673 -1.849 -15.282 1.00 12.88 68 VAL A CA 1
ATOM 628 C C . VAL A 1 68 ? 0.499 -2.867 -15.323 1.00 13.46 68 VAL A C 1
ATOM 629 O O . VAL A 1 68 ? 1.541 -2.601 -14.749 1.00 16.23 68 VAL A O 1
ATOM 633 N N . ILE A 1 69 ? 0.263 -4.040 -15.918 1.00 14.37 69 ILE A N 1
ATOM 634 C CA . ILE A 1 69 ? 1.278 -5.094 -16.057 1.00 15.90 69 ILE A CA 1
ATOM 635 C C . ILE A 1 69 ? 1.607 -5.190 -17.546 1.00 16.26 69 ILE A C 1
ATOM 636 O O . ILE A 1 69 ? 0.833 -5.747 -18.335 1.00 16.29 69 ILE A O 1
ATOM 641 N N . PRO A 1 70 ? 2.793 -4.676 -17.940 1.00 16.74 70 PRO A N 1
ATOM 642 C CA . PRO A 1 70 ? 3.092 -4.639 -19.361 1.00 20.68 70 PRO A CA 1
ATOM 643 C C . PRO A 1 70 ? 3.409 -6.009 -19.909 1.00 17.87 70 PRO A C 1
ATOM 644 O O . PRO A 1 70 ? 3.740 -6.923 -19.148 1.00 22.36 70 PRO A O 1
ATOM 648 N N . GLY A 1 71 ? 3.202 -6.137 -21.213 1.00 19.42 71 GLY A N 1
ATOM 649 C CA . GLY A 1 71 ? 3.486 -7.342 -21.956 1.00 19.46 71 GLY A CA 1
ATOM 650 C C . GLY A 1 71 ? 2.197 -7.835 -22.556 1.00 17.12 71 GLY A C 1
ATOM 651 O O . GLY A 1 71 ? 1.580 -7.153 -23.360 1.00 18.66 71 GLY A O 1
ATOM 652 N N . VAL A 1 72 ? 1.763 -8.988 -22.108 1.00 16.81 72 VAL A N 1
ATOM 653 C CA . VAL A 1 72 ? 0.526 -9.562 -22.562 1.00 14.70 72 VAL A CA 1
ATOM 654 C C . VAL A 1 72 ? -0.302 -9.834 -21.316 1.00 13.26 72 VAL A C 1
ATOM 655 O O . VAL A 1 72 ? 0.198 -10.352 -20.325 1.00 19.29 72 VAL A O 1
ATOM 659 N N . ALA A 1 73 ? -1.557 -9.401 -21.356 1.00 8.79 73 ALA A N 1
ATOM 660 C CA . ALA A 1 73 ? -2.530 -9.667 -20.297 1.00 8.13 73 ALA A CA 1
ATOM 661 C C . ALA A 1 73 ? -3.523 -10.665 -20.862 1.00 7.34 73 ALA A C 1
ATOM 662 O O . ALA A 1 73 ? -4.495 -10.312 -21.530 1.00 8.23 73 ALA A O 1
ATOM 664 N N . THR A 1 74 ? -3.250 -11.947 -20.636 1.00 7.35 74 THR A N 1
ATOM 665 C CA . THR A 1 74 ? -4.110 -12.980 -21.166 1.00 7.39 74 THR A CA 1
ATOM 666 C C . THR A 1 74 ? -5.465 -12.988 -20.456 1.00 6.93 74 THR A C 1
ATOM 667 O O . THR A 1 74 ? -5.619 -12.503 -19.325 1.00 6.96 74 THR A O 1
ATOM 671 N N . MET A 1 75 ? -6.455 -13.584 -21.125 1.00 7.09 75 MET A N 1
ATOM 672 C CA . MET A 1 75 ? -7.765 -13.726 -20.495 1.00 6.98 75 MET A CA 1
ATOM 673 C C . MET A 1 75 ? -7.659 -14.608 -19.260 1.00 7.07 75 MET A C 1
ATOM 674 O O . MET A 1 75 ? -8.320 -14.343 -18.255 1.00 7.37 75 MET A O 1
ATOM 679 N N . GLU A 1 76 ? -6.827 -15.648 -19.336 1.00 7.49 76 GLU A N 1
ATOM 680 C CA . GLU A 1 76 ? -6.558 -16.507 -18.189 1.00 8.02 76 GLU A CA 1
ATOM 681 C C . GLU A 1 76 ? -5.993 -15.700 -17.029 1.00 7.41 76 GLU A C 1
ATOM 682 O O . GLU A 1 76 ? -6.429 -15.869 -15.887 1.00 7.99 76 GLU A O 1
ATOM 688 N N . ALA A 1 77 ? -5.017 -14.834 -17.285 1.00 7.19 77 ALA A N 1
ATOM 689 C CA . ALA A 1 77 ? -4.449 -14.026 -16.211 1.00 7.43 77 ALA A CA 1
ATOM 690 C C . ALA A 1 77 ? -5.505 -13.130 -15.583 1.00 6.93 77 ALA A C 1
ATOM 691 O O . ALA A 1 77 ? -5.558 -12.986 -14.357 1.00 7.54 77 ALA A O 1
ATOM 693 N N . MET A 1 78 ? -6.346 -12.524 -16.412 1.00 6.61 78 MET A N 1
ATOM 694 C CA A MET A 1 78 ? -7.395 -11.687 -15.854 0.75 6.77 78 MET A CA 1
ATOM 695 C CA B MET A 1 78 ? -7.457 -11.700 -15.918 0.25 6.66 78 MET A CA 1
ATOM 696 C C . MET A 1 78 ? -8.349 -12.507 -14.984 1.00 6.63 78 MET A C 1
ATOM 697 O O . MET A 1 78 ? -8.771 -12.039 -13.923 1.00 7.40 78 MET A O 1
ATOM 706 N N . ALA A 1 79 ? -8.688 -13.729 -15.409 1.00 6.56 79 ALA A N 1
ATOM 707 C CA . ALA A 1 79 ? -9.526 -14.613 -14.600 1.00 7.08 79 ALA A CA 1
ATOM 708 C C . ALA A 1 79 ? -8.846 -15.009 -13.295 1.00 6.73 79 ALA A C 1
ATOM 709 O O . ALA A 1 79 ? -9.493 -15.060 -12.243 1.00 7.38 79 ALA A O 1
ATOM 711 N N . ASP A 1 80 ? -7.547 -15.287 -13.357 1.00 7.20 80 ASP A N 1
ATOM 712 C CA . ASP A 1 80 ? -6.784 -15.591 -12.150 1.00 7.71 80 ASP A CA 1
ATOM 713 C C . ASP A 1 80 ? -6.829 -14.427 -11.183 1.00 7.06 80 ASP A C 1
ATOM 714 O O . ASP A 1 80 ? -6.958 -14.621 -9.957 1.00 7.81 80 ASP A O 1
ATOM 719 N N . ASP A 1 81 ? -6.739 -13.201 -11.690 1.00 7.19 81 ASP A N 1
ATOM 720 C CA . ASP A 1 81 ? -6.835 -12.032 -10.838 1.00 7.24 81 ASP A CA 1
ATOM 721 C C . ASP A 1 81 ? -8.201 -11.970 -10.157 1.00 7.10 81 ASP A C 1
ATOM 722 O O . ASP A 1 81 ? -8.295 -11.614 -8.989 1.00 7.97 81 ASP A O 1
ATOM 727 N N . LEU A 1 82 ? -9.267 -12.277 -10.902 1.00 7.14 82 LEU A N 1
ATOM 728 C CA . LEU A 1 82 ? -10.607 -12.292 -10.296 1.00 7.10 82 LEU A CA 1
ATOM 729 C C . LEU A 1 82 ? -10.713 -13.319 -9.197 1.00 6.94 82 LEU A C 1
ATOM 730 O O . LEU A 1 82 ? -11.295 -13.051 -8.145 1.00 7.56 82 LEU A O 1
ATOM 735 N N . ALA A 1 83 ? -10.154 -14.506 -9.421 1.00 7.31 83 ALA A N 1
ATOM 736 C CA . ALA A 1 83 ? -10.157 -15.527 -8.371 1.00 7.84 83 ALA A CA 1
ATOM 737 C C . ALA A 1 83 ? -9.399 -15.009 -7.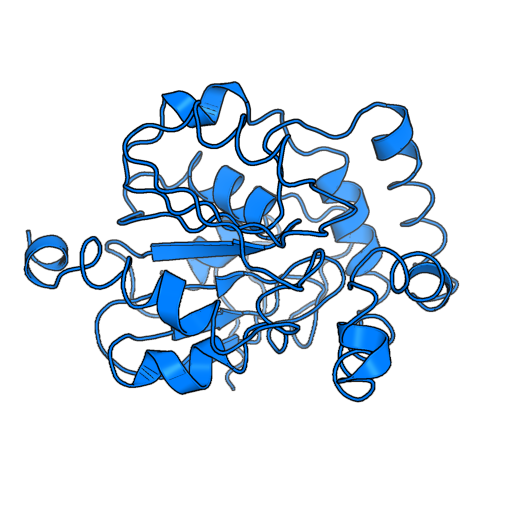137 1.00 7.61 83 ALA A C 1
ATOM 738 O O . ALA A 1 83 ? -9.822 -15.207 -6.002 1.00 8.83 83 ALA A O 1
ATOM 740 N N . GLY A 1 84 ? -8.282 -14.327 -7.369 1.00 7.61 84 GLY A N 1
ATOM 741 C CA . GLY A 1 84 ? -7.493 -13.774 -6.274 1.00 8.19 84 GLY A CA 1
ATOM 742 C C . GLY A 1 84 ? -8.225 -12.687 -5.526 1.00 7.70 84 GLY A C 1
ATOM 743 O O . GLY A 1 84 ? -8.075 -12.578 -4.296 1.00 8.76 84 GLY A O 1
ATOM 744 N N . LEU A 1 85 ? -9.000 -11.863 -6.229 1.00 7.72 85 LEU A N 1
ATOM 745 C CA . LEU A 1 85 ? -9.817 -10.841 -5.583 1.00 7.93 85 LEU A CA 1
ATOM 746 C C . LEU A 1 85 ? -10.899 -11.476 -4.728 1.00 8.13 85 LEU A C 1
ATOM 747 O O . LEU A 1 85 ? -11.108 -11.081 -3.563 1.00 8.81 85 LEU A O 1
ATOM 752 N N . CYS A 1 86 ? -11.571 -12.475 -5.266 1.00 8.29 86 CYS A N 1
ATOM 753 C CA A CYS A 1 86 ? -12.578 -13.185 -4.481 0.60 8.24 86 CYS A CA 1
ATOM 754 C CA B CYS A 1 86 ? -12.574 -13.203 -4.491 0.40 8.58 86 CYS A CA 1
ATOM 755 C C . CYS A 1 86 ? -11.938 -13.827 -3.242 1.00 8.56 86 CYS A C 1
ATOM 756 O O . CYS A 1 86 ? -12.493 -13.758 -2.149 1.00 9.41 86 CYS A O 1
ATOM 761 N N . ASN A 1 87 ? -10.769 -14.437 -3.414 1.00 8.34 87 ASN A N 1
ATOM 762 C CA . ASN A 1 87 ? -10.040 -14.981 -2.267 1.00 8.87 87 ASN A CA 1
ATOM 763 C C . ASN A 1 87 ? -9.782 -13.904 -1.217 1.00 8.48 87 ASN A C 1
ATOM 764 O O . ASN A 1 87 ? -10.083 -14.075 -0.030 1.00 9.48 87 ASN A O 1
ATOM 769 N N . HIS A 1 88 ? -9.221 -12.784 -1.645 1.00 8.64 88 HIS A N 1
ATOM 770 C CA A HIS A 1 88 ? -8.931 -11.633 -0.728 0.50 9.42 88 HIS A CA 1
ATOM 771 C CA B HIS A 1 88 ? -8.923 -11.736 -0.724 0.50 8.75 88 HIS A CA 1
ATOM 772 C C . HIS A 1 88 ? -10.148 -11.274 0.082 1.00 9.22 88 HIS A C 1
ATOM 773 O O . HIS A 1 88 ? -10.061 -11.040 1.289 1.00 10.54 88 HIS A O 1
ATOM 786 N N . LEU A 1 89 ? -11.285 -11.164 -0.589 1.00 9.07 89 LEU A N 1
ATOM 787 C CA . LEU A 1 89 ? -12.524 -10.732 0.028 1.00 9.84 89 LEU A CA 1
ATOM 788 C C . LEU A 1 89 ? -13.200 -11.806 0.863 1.00 10.86 89 LEU A C 1
ATOM 789 O O . LEU A 1 89 ? -14.198 -11.537 1.518 1.00 14.39 89 LEU A O 1
ATOM 794 N N . GLY A 1 90 ? -12.676 -13.024 0.859 1.00 10.37 90 GLY A N 1
ATOM 795 C CA . GLY A 1 90 ? -13.295 -14.104 1.613 1.00 12.20 90 GLY A CA 1
ATOM 796 C C . GLY A 1 90 ? -14.513 -14.699 0.930 1.00 13.67 90 GLY A C 1
ATOM 797 O O . GLY A 1 90 ? -15.284 -15.403 1.574 1.00 20.65 90 GLY A O 1
ATOM 798 N N . LEU A 1 91 ? -14.663 -14.445 -0.374 1.00 12.59 91 LEU A N 1
ATOM 799 C CA A LEU A 1 91 ? -15.689 -15.015 -1.308 0.70 13.50 91 LEU A CA 1
ATOM 800 C CA B LEU A 1 91 ? -15.807 -15.041 -1.027 0.30 20.01 91 LEU A CA 1
ATOM 801 C C A LEU A 1 91 ? -15.121 -16.265 -1.987 0.70 12.75 91 LEU A C 1
ATOM 802 C C B LEU A 1 91 ? -15.542 -16.555 -0.977 0.30 19.65 91 LEU A C 1
ATOM 803 O O A LEU A 1 91 ? -14.824 -16.309 -3.191 0.70 14.60 91 LEU A O 1
ATOM 804 O O B LEU A 1 91 ? -16.017 -17.221 -0.065 0.30 21.40 91 LEU A O 1
ATOM 813 N N A THR A 1 92 ? -14.914 -17.278 -1.158 0.70 16.28 92 THR A N 1
ATOM 814 N N B THR A 1 92 ? -14.728 -17.072 -1.887 0.30 23.81 92 THR A N 1
ATOM 815 C CA A THR A 1 92 ? -14.273 -18.518 -1.584 0.70 19.81 92 THR A CA 1
ATOM 816 C CA B THR A 1 92 ? -14.237 -18.479 -1.850 0.30 22.06 92 THR A CA 1
ATOM 817 C C A THR A 1 92 ? -15.264 -19.631 -1.969 0.70 21.41 92 THR A C 1
ATOM 818 C C B THR A 1 92 ? -15.271 -19.619 -2.040 0.30 22.05 92 THR A C 1
ATOM 819 O O A THR A 1 92 ? -14.848 -20.723 -2.358 0.70 35.47 92 THR A O 1
ATOM 820 O O B THR A 1 92 ? -14.877 -20.745 -2.337 0.30 32.39 92 THR A O 1
ATOM 827 N N . GLY A 1 93 ? -16.568 -19.347 -1.884 1.00 20.06 93 GLY A N 1
ATOM 828 C CA . GLY A 1 93 ? -17.618 -20.279 -2.301 1.00 27.11 93 GLY A CA 1
ATOM 829 C C . GLY A 1 93 ? -17.947 -19.988 -3.743 1.00 29.56 93 GLY A C 1
ATOM 830 O O . GLY A 1 93 ? -17.043 -19.907 -4.591 1.00 34.39 93 GLY A O 1
ATOM 831 N N . LYS A 1 94 ? -19.233 -19.819 -4.043 1.00 22.50 94 LYS A N 1
ATOM 832 C CA A LYS A 1 94 ? -19.659 -19.560 -5.405 0.40 17.01 94 LYS A CA 1
ATOM 833 C CA B LYS A 1 94 ? -19.641 -19.547 -5.406 0.60 16.83 94 LYS A CA 1
ATOM 834 C C . LYS A 1 94 ? -20.098 -18.116 -5.608 1.00 18.90 94 LYS A C 1
ATOM 835 O O . LYS A 1 94 ? -20.648 -17.473 -4.715 1.00 27.46 94 LYS A O 1
ATOM 846 N N . ILE A 1 95 ? -19.847 -17.622 -6.801 1.00 12.16 95 ILE A N 1
ATOM 847 C CA . ILE A 1 95 ? -20.261 -16.306 -7.221 1.00 10.14 95 ILE A CA 1
ATOM 848 C C . ILE A 1 95 ? -21.085 -16.415 -8.512 1.00 8.77 95 ILE A C 1
ATOM 849 O O . ILE A 1 95 ? -21.016 -17.402 -9.231 1.00 10.49 95 ILE A O 1
ATOM 854 N N . VAL A 1 96 ? -21.823 -15.355 -8.818 1.00 7.56 96 VAL A N 1
ATOM 855 C CA . VAL A 1 96 ? -22.250 -15.124 -10.204 1.00 7.16 96 VAL A CA 1
ATOM 856 C C . VAL A 1 96 ? -21.219 -14.208 -10.827 1.00 6.97 96 VAL A C 1
ATOM 857 O O . VAL A 1 96 ? -20.858 -13.199 -10.244 1.00 8.06 96 VAL A O 1
ATOM 861 N N . LEU A 1 97 ? -20.758 -14.570 -12.025 1.00 6.77 97 LEU A N 1
ATOM 862 C CA . LEU A 1 97 ? -19.780 -13.777 -12.761 1.00 6.61 97 LEU A CA 1
ATOM 863 C C . LEU A 1 97 ? -20.415 -13.294 -14.047 1.00 6.24 97 LEU A C 1
ATOM 864 O O . LEU A 1 97 ? -20.897 -14.102 -14.848 1.00 7.53 97 LEU A O 1
ATOM 869 N N . GLY A 1 98 ? -20.419 -11.987 -14.241 1.00 6.61 98 GLY A N 1
ATOM 870 C CA . GLY A 1 98 ? -20.919 -11.373 -15.461 1.00 6.91 98 GLY A CA 1
ATOM 871 C C . GLY A 1 98 ? -19.817 -10.638 -16.181 1.00 6.48 98 GLY A C 1
ATOM 872 O O . GLY A 1 98 ? -18.932 -10.050 -15.543 1.00 7.85 98 GLY A O 1
ATOM 873 N N . GLY A 1 99 ? -19.864 -10.624 -17.504 1.00 6.51 99 GLY A N 1
ATOM 874 C CA . GLY A 1 99 ? -18.902 -9.875 -18.282 1.00 7.20 99 GLY A CA 1
ATOM 875 C C . GLY A 1 99 ? -19.496 -9.390 -19.571 1.00 6.46 99 GLY A C 1
ATOM 876 O O . GLY A 1 99 ? -20.363 -10.037 -20.145 1.00 8.47 99 GLY A O 1
ATOM 877 N N . LEU A 1 100 ? -19.006 -8.238 -20.019 1.00 6.12 100 LEU A N 1
ATOM 878 C CA . LEU A 1 100 ? -19.401 -7.670 -21.301 1.00 6.25 100 LEU A CA 1
ATOM 879 C C . LEU A 1 100 ? -18.204 -7.646 -22.234 1.00 6.48 100 LEU A C 1
ATOM 880 O O . LEU A 1 100 ? -17.135 -7.148 -21.852 1.00 6.92 100 LEU A O 1
ATOM 885 N N . SER A 1 101 ? -18.371 -8.170 -23.446 1.00 7.34 101 SER A N 1
ATOM 886 C CA . SER A 1 101 ? -17.389 -8.160 -24.521 1.00 8.79 101 SER A CA 1
ATOM 887 C C . SER A 1 101 ? -16.092 -8.822 -24.079 1.00 7.70 101 SER A C 1
ATOM 888 O O . SER A 1 101 ? -16.112 -10.030 -23.783 1.00 8.19 101 SER A O 1
ATOM 891 N N . MET A 1 102 ? -14.948 -8.102 -23.980 1.00 7.51 102 MET A N 1
ATOM 892 C CA A MET A 1 102 ? -13.737 -8.727 -23.399 0.80 6.69 102 MET A CA 1
ATOM 893 C CA B MET A 1 102 ? -13.759 -8.720 -23.409 0.20 6.87 102 MET A CA 1
ATOM 894 C C . MET A 1 102 ? -14.024 -9.341 -22.022 1.00 6.31 102 MET A C 1
ATOM 895 O O . MET A 1 102 ? -13.432 -10.365 -21.657 1.00 6.61 102 MET A O 1
ATOM 904 N N . GLY A 1 103 ? -14.898 -8.699 -21.238 1.00 6.32 103 GLY A N 1
ATOM 905 C CA . GLY A 1 103 ? -15.214 -9.259 -19.954 1.00 6.92 103 GLY A CA 1
ATOM 906 C C . GLY A 1 103 ? -15.863 -10.634 -20.069 1.00 7.04 103 GLY A C 1
ATOM 907 O O . GLY A 1 103 ? -15.751 -11.468 -19.172 1.00 7.64 103 GLY A O 1
ATOM 908 N N . GLY A 1 104 ? -16.621 -10.858 -21.167 1.00 7.16 104 GLY A N 1
ATOM 909 C CA . GLY A 1 104 ? -17.114 -12.188 -21.488 1.00 6.85 104 GLY A CA 1
ATOM 910 C C . GLY A 1 104 ? -15.991 -13.181 -21.770 1.00 6.46 104 GLY A C 1
ATOM 911 O O . GLY A 1 104 ? -16.041 -14.327 -21.327 1.00 7.19 104 GLY A O 1
ATOM 912 N N . TYR A 1 105 ? -14.964 -12.718 -22.482 1.00 6.58 105 TYR A N 1
ATOM 913 C CA . TYR A 1 105 ? -13.804 -13.583 -22.709 1.00 6.41 105 TYR A CA 1
ATOM 914 C C . TYR A 1 105 ? -13.154 -13.988 -21.393 1.00 6.44 105 TYR A C 1
ATOM 915 O O . TYR A 1 105 ? -12.722 -15.128 -21.217 1.00 6.97 105 TYR A O 1
ATOM 924 N N . VAL A 1 106 ? -13.071 -13.027 -20.462 1.00 6.17 106 VAL A N 1
ATOM 925 C CA . VAL A 1 106 ? -12.535 -13.297 -19.128 1.00 6.30 106 VAL A CA 1
ATOM 926 C C . VAL A 1 106 ? -13.437 -14.298 -18.395 1.00 6.47 106 VAL A C 1
ATOM 927 O O . VAL A 1 106 ? -12.942 -15.204 -17.730 1.00 7.12 106 VAL A O 1
ATOM 931 N N . ALA A 1 107 ? -14.745 -14.126 -18.519 1.00 6.45 107 ALA A N 1
ATOM 932 C CA . ALA A 1 107 ? -15.670 -15.052 -17.896 1.00 7.38 107 ALA A CA 1
ATOM 933 C C . ALA A 1 107 ? -15.498 -16.483 -18.409 1.00 7.00 107 ALA A C 1
ATOM 934 O O . ALA A 1 107 ? -15.546 -17.432 -17.634 1.00 7.92 107 ALA A O 1
ATOM 936 N N . PHE A 1 108 ? -15.268 -16.640 -19.725 1.00 7.10 108 PHE A N 1
ATOM 937 C CA . PHE A 1 108 ? -14.988 -17.976 -20.252 1.00 7.72 108 PHE A CA 1
ATOM 938 C C . PHE A 1 108 ? -13.702 -18.543 -19.652 1.00 7.29 108 PHE A C 1
ATOM 939 O O . PHE A 1 108 ? -13.659 -19.714 -19.284 1.00 8.46 108 PHE A O 1
ATOM 947 N N . ALA A 1 109 ? -12.660 -17.704 -19.554 1.00 7.26 109 ALA A N 1
ATOM 948 C CA . ALA A 1 109 ? -11.414 -18.176 -18.968 1.00 7.63 109 ALA A CA 1
ATOM 949 C C . ALA A 1 109 ? -11.613 -18.598 -17.513 1.00 7.79 109 ALA A C 1
ATOM 950 O O . ALA A 1 109 ? -11.016 -19.576 -17.050 1.00 8.87 109 ALA A O 1
ATOM 952 N N . PHE A 1 110 ? -12.463 -17.876 -16.787 1.00 7.01 110 PHE A N 1
ATOM 953 C CA . PHE A 1 110 ? -12.775 -18.209 -15.405 1.00 7.03 110 PHE A CA 1
ATOM 954 C C . PHE A 1 110 ? -13.553 -19.516 -15.326 1.00 7.68 110 PHE A C 1
ATOM 955 O O . PHE A 1 110 ? -13.277 -20.363 -14.478 1.00 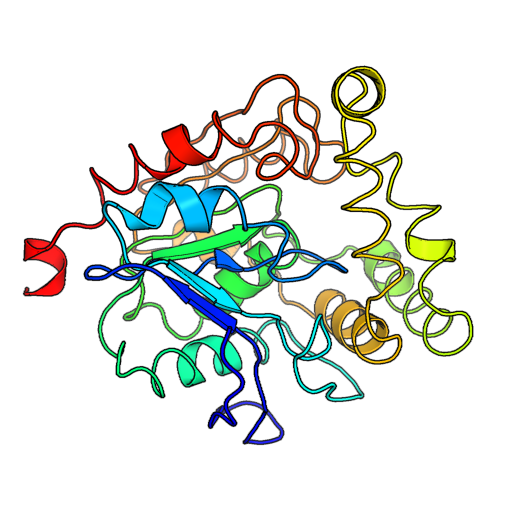8.89 110 PHE A O 1
ATOM 963 N N . ALA A 1 111 ? -14.529 -19.692 -16.209 1.00 8.44 111 ALA A N 1
ATOM 964 C CA . ALA A 1 111 ? -15.302 -20.923 -16.224 1.00 9.61 111 ALA A CA 1
ATOM 965 C C . ALA A 1 111 ? -14.442 -22.139 -16.548 1.00 10.32 111 ALA A C 1
ATOM 966 O O . ALA A 1 111 ? -14.713 -23.245 -16.080 1.00 12.26 111 ALA A O 1
ATOM 968 N N . ARG A 1 112 ? -13.422 -21.953 -17.369 1.00 10.97 112 ARG A N 1
ATOM 969 C CA A ARG A 1 112 ? -12.484 -23.054 -17.670 0.70 13.84 112 ARG A CA 1
ATOM 970 C CA B ARG A 1 112 ? -12.496 -23.037 -17.728 0.30 14.46 112 ARG A CA 1
ATOM 971 C C . ARG A 1 112 ? -11.752 -23.554 -16.460 1.00 14.09 112 ARG A C 1
ATOM 972 O O . ARG A 1 112 ? -11.589 -24.755 -16.257 1.00 18.03 112 ARG A O 1
ATOM 987 N N . LYS A 1 113 ? -11.292 -22.617 -15.648 1.00 13.21 113 LYS A N 1
ATOM 988 C CA A LYS A 1 113 ? -10.333 -22.888 -14.593 0.60 16.37 113 LYS A CA 1
ATOM 989 C CA B LYS A 1 113 ? -10.335 -22.920 -14.566 0.40 15.80 113 LYS A CA 1
ATOM 990 C C . LYS A 1 113 ? -10.938 -22.995 -13.181 1.00 15.67 113 LYS A C 1
ATOM 991 O O . LYS A 1 113 ? -10.386 -23.658 -12.308 1.00 19.82 113 LYS A O 1
ATOM 1002 N N . TYR A 1 114 ? -12.057 -22.308 -12.979 1.00 13.33 114 TYR A N 1
ATOM 1003 C CA . TYR A 1 114 ? -12.675 -22.126 -11.665 1.00 12.78 114 TYR A CA 1
ATOM 1004 C C . TYR A 1 114 ? -14.161 -22.499 -11.714 1.00 12.42 114 TYR A C 1
ATOM 1005 O O . TYR A 1 114 ? -15.000 -21.856 -11.077 1.00 12.89 114 TYR A O 1
ATOM 1014 N N . ARG A 1 115 ? -14.486 -23.588 -12.408 1.00 13.54 115 ARG A N 1
ATOM 1015 C CA A ARG A 1 115 ? -15.885 -23.956 -12.598 0.40 15.01 115 ARG A CA 1
ATOM 1016 C CA B ARG A 1 115 ? -15.887 -23.968 -12.604 0.60 14.59 115 ARG A CA 1
ATOM 1017 C C . ARG A 1 115 ? -16.634 -24.129 -11.274 1.00 13.65 115 ARG A C 1
ATOM 1018 O O . ARG A 1 115 ? -17.803 -23.773 -11.166 1.00 14.95 115 ARG A O 1
ATOM 1033 N N . ASP A 1 116 ? -15.952 -24.657 -10.264 1.00 13.63 116 ASP A N 1
ATOM 1034 C CA A ASP A 1 116 ? -16.651 -24.930 -9.010 0.60 13.70 116 ASP A CA 1
ATOM 1035 C CA B ASP A 1 116 ? -16.528 -24.934 -8.949 0.40 17.13 116 ASP A CA 1
ATOM 1036 C C . ASP A 1 116 ? -16.932 -23.669 -8.197 1.00 14.66 116 ASP A C 1
ATOM 1037 O O . ASP A 1 116 ? -17.634 -23.739 -7.193 1.00 18.15 116 ASP A O 1
ATOM 1046 N N . ARG A 1 117 ? -16.447 -22.527 -8.673 1.00 12.10 117 ARG A N 1
ATOM 1047 C CA A ARG A 1 117 ? -16.713 -21.256 -8.019 0.65 12.12 117 ARG A CA 1
ATOM 1048 C CA B ARG A 1 117 ? -16.699 -21.230 -8.055 0.35 11.17 117 ARG A CA 1
ATOM 1049 C C . ARG A 1 117 ? -17.874 -20.503 -8.660 1.00 12.02 117 ARG A C 1
ATOM 1050 O O . ARG A 1 117 ? -18.165 -19.397 -8.243 1.00 14.26 117 ARG A O 1
ATOM 1065 N N . LEU A 1 118 ? -18.561 -21.105 -9.642 1.00 10.81 118 LEU A N 1
ATOM 1066 C CA . LEU A 1 118 ? -19.673 -20.412 -10.330 1.00 10.29 118 LEU A CA 1
ATOM 1067 C C . LEU A 1 118 ? -21.046 -20.930 -9.942 1.00 10.49 118 LEU A C 1
ATOM 1068 O O . LEU A 1 118 ? -21.377 -22.107 -10.107 1.00 13.58 118 LEU A O 1
ATOM 1073 N N . ALA A 1 119 ? -21.870 -20.014 -9.463 1.00 10.07 119 ALA A N 1
ATOM 1074 C CA . ALA A 1 119 ? -23.296 -20.228 -9.345 1.00 10.77 119 ALA A CA 1
ATOM 1075 C C . ALA A 1 119 ? -24.033 -19.856 -10.630 1.00 10.46 119 ALA A C 1
ATOM 1076 O O . ALA A 1 119 ? -25.163 -20.278 -10.837 1.00 11.52 119 ALA A O 1
ATOM 1078 N N . GLY A 1 120 ? -23.424 -19.016 -11.466 1.00 8.71 120 GLY A N 1
ATOM 1079 C CA . GLY A 1 120 ? -24.054 -18.589 -12.690 1.00 8.51 120 GLY A CA 1
ATOM 1080 C C . GLY A 1 120 ? -23.125 -17.688 -13.460 1.00 7.26 120 GLY A C 1
ATOM 1081 O O . GLY A 1 120 ? -22.157 -17.148 -12.911 1.00 7.70 120 GLY A O 1
ATOM 1082 N N . LEU A 1 121 ? -23.440 -17.531 -14.741 1.00 7.19 121 LEU A N 1
ATOM 1083 C CA A LEU A 1 121 ? -22.701 -16.670 -15.663 0.75 6.93 121 LEU A CA 1
ATOM 1084 C CA B LEU A 1 121 ? -22.701 -16.738 -15.681 0.25 6.62 121 LEU A CA 1
ATOM 1085 C C . LEU A 1 121 ? -23.661 -15.725 -16.345 1.00 6.89 121 LEU A C 1
ATOM 1086 O O . LEU A 1 121 ? -24.769 -16.106 -16.731 1.00 7.90 121 LEU A O 1
ATOM 1095 N N . ILE A 1 122 ? -23.212 -14.476 -16.523 1.00 6.60 122 ILE A N 1
ATOM 1096 C CA . ILE A 1 122 ? -23.940 -13.484 -17.324 1.00 6.88 122 ILE A CA 1
ATOM 1097 C C . ILE A 1 122 ? -23.001 -13.066 -18.447 1.00 6.48 122 ILE A C 1
ATOM 1098 O O . ILE A 1 122 ? -21.914 -12.539 -18.183 1.00 8.40 122 ILE A O 1
ATOM 1103 N N . LEU A 1 123 ? -23.392 -13.341 -19.680 1.00 6.47 123 LEU A N 1
ATOM 1104 C CA . LEU A 1 123 ? -22.553 -13.095 -20.865 1.00 6.51 123 LEU A CA 1
ATOM 1105 C C . LEU A 1 123 ? -23.242 -12.033 -21.693 1.00 6.42 123 LEU A C 1
ATOM 1106 O O . LEU A 1 123 ? -24.293 -12.296 -22.272 1.00 7.73 123 LEU A O 1
ATOM 1111 N N . CYS A 1 124 ? -22.662 -10.849 -21.751 1.00 6.54 124 CYS A N 1
ATOM 1112 C CA A CYS A 1 124 ? -23.250 -9.730 -22.468 0.85 6.40 124 CYS A CA 1
ATOM 1113 C CA B CYS A 1 124 ? -23.264 -9.735 -22.468 0.15 7.10 124 CYS A CA 1
ATOM 1114 C C . CYS A 1 124 ? -22.399 -9.379 -23.663 1.00 6.42 124 CYS A C 1
ATOM 1115 O O . CYS A 1 124 ? -21.191 -9.130 -23.514 1.00 6.92 124 CYS A O 1
ATOM 1120 N N . ASP A 1 125 ? -22.999 -9.301 -24.844 1.00 6.09 125 ASP A N 1
ATOM 1121 C CA . ASP A 1 125 ? -22.343 -8.639 -25.978 1.00 6.61 125 ASP A CA 1
ATOM 1122 C C . ASP A 1 125 ? -20.924 -9.158 -26.179 1.00 6.54 125 ASP A C 1
ATOM 1123 O O . ASP A 1 125 ? -19.938 -8.421 -26.083 1.00 7.37 125 ASP A O 1
ATOM 1128 N N . THR A 1 126 ? -20.841 -10.468 -26.428 1.00 6.64 126 THR A N 1
ATOM 1129 C CA . THR A 1 126 ? -19.555 -11.160 -26.471 1.00 6.75 126 THR A CA 1
ATOM 1130 C C . THR A 1 126 ? -19.660 -12.340 -27.423 1.00 6.72 126 THR A C 1
ATOM 1131 O O . THR A 1 126 ? -20.701 -12.572 -28.046 1.00 8.16 126 THR A O 1
ATOM 1135 N N . ARG A 1 127 ? -18.563 -13.073 -27.549 1.00 7.71 127 ARG A N 1
ATOM 1136 C CA A ARG A 1 127 ? -18.493 -14.273 -28.373 0.60 8.47 127 ARG A CA 1
ATOM 1137 C CA B ARG A 1 127 ? -18.502 -14.269 -28.385 0.40 9.40 127 ARG A CA 1
ATOM 1138 C C . ARG A 1 127 ? -17.509 -15.266 -27.805 1.00 8.39 127 ARG A C 1
ATOM 1139 O O . ARG A 1 127 ? -16.581 -14.885 -27.070 1.00 8.80 127 ARG A O 1
ATOM 1154 N N . ALA A 1 128 ? -17.729 -16.541 -28.120 1.00 9.09 128 ALA A N 1
ATOM 1155 C CA . ALA A 1 128 ? -16.881 -17.632 -27.659 1.00 9.53 128 ALA A CA 1
ATOM 1156 C C . ALA A 1 128 ? -15.762 -17.987 -28.637 1.00 8.75 128 ALA A C 1
ATOM 1157 O O . ALA A 1 128 ? -14.738 -18.544 -28.245 1.00 9.86 128 ALA A O 1
ATOM 1159 N N . ARG A 1 129 ? -15.947 -17.678 -29.912 1.00 9.67 129 ARG A N 1
ATOM 1160 C CA A ARG A 1 129 ? -14.901 -17.960 -30.890 0.50 11.17 129 ARG A CA 1
ATOM 1161 C CA B ARG A 1 129 ? -14.916 -17.889 -30.931 0.50 9.55 129 ARG A CA 1
ATOM 1162 C C . ARG A 1 129 ? -13.678 -17.074 -30.617 1.00 8.89 129 ARG A C 1
ATOM 1163 O O . ARG A 1 129 ? -13.754 -16.016 -29.973 1.00 9.50 129 ARG A O 1
ATOM 1178 N N . PRO A 1 130 ? -12.506 -17.526 -31.070 1.00 8.81 130 PRO A N 1
ATOM 1179 C CA . PRO A 1 130 ? -11.298 -16.731 -30.938 1.00 9.02 130 PRO A CA 1
ATOM 1180 C C . PRO A 1 130 ? -11.251 -15.663 -32.024 1.00 8.79 130 PRO A C 1
ATOM 1181 O O . PRO A 1 130 ? -12.124 -15.621 -32.888 1.00 10.97 130 PRO A O 1
ATOM 1185 N N . ASP A 1 131 ? -10.232 -14.819 -31.980 1.00 9.14 131 ASP A N 1
ATOM 1186 C CA . ASP A 1 131 ? -10.027 -13.890 -33.075 1.00 9.03 131 ASP A CA 1
ATOM 1187 C C . ASP A 1 131 ? -9.648 -14.658 -34.336 1.00 9.39 131 ASP A C 1
ATOM 1188 O O . ASP A 1 131 ? -8.844 -15.602 -34.292 1.00 10.99 131 ASP A O 1
ATOM 1193 N N . SER A 1 132 ? -10.175 -14.216 -35.481 1.00 9.67 132 SER A N 1
ATOM 1194 C CA . SER A 1 132 ? -9.686 -14.662 -36.791 1.00 9.65 132 SER A CA 1
ATOM 1195 C C . SER A 1 132 ? -8.267 -14.140 -37.000 1.00 8.22 132 SER A C 1
ATOM 1196 O O . SER A 1 132 ? -7.819 -13.238 -36.292 1.00 8.58 132 SER A O 1
ATOM 1199 N N . PRO A 1 133 ? -7.542 -14.655 -38.023 1.00 8.60 133 PRO A N 1
ATOM 1200 C CA . PRO A 1 133 ? -6.176 -14.181 -38.199 1.00 8.16 133 PRO A CA 1
ATOM 1201 C C . PRO A 1 133 ? -6.071 -12.665 -38.440 1.00 7.34 133 PRO A C 1
ATOM 1202 O O . PRO A 1 133 ? -5.166 -12.028 -37.930 1.00 7.83 133 PRO A O 1
ATOM 1206 N N . GLU A 1 134 ? -6.973 -12.097 -39.224 1.00 7.46 134 GLU A N 1
ATOM 1207 C CA . GLU A 1 134 ? -6.924 -10.663 -39.445 1.00 7.36 134 GLU A CA 1
ATOM 1208 C C . GLU A 1 134 ? -7.256 -9.908 -38.186 1.00 7.17 134 GLU A C 1
ATOM 1209 O O . GLU A 1 134 ? -6.648 -8.884 -37.893 1.00 8.00 134 GLU A O 1
ATOM 1215 N N . ALA A 1 135 ? -8.215 -10.394 -37.417 1.00 7.73 135 ALA A N 1
ATOM 1216 C CA . ALA A 1 135 ? -8.514 -9.748 -36.149 1.00 8.00 135 ALA A CA 1
ATOM 1217 C C . ALA A 1 135 ? -7.322 -9.791 -35.208 1.00 7.75 135 ALA A C 1
ATOM 1218 O O . ALA A 1 135 ? -7.053 -8.800 -34.503 1.00 8.81 135 ALA A O 1
ATOM 1220 N N . LYS A 1 136 ? -6.583 -10.888 -35.172 1.00 7.86 136 LYS A N 1
ATOM 1221 C CA . LYS A 1 136 ? -5.391 -10.962 -34.342 1.00 8.53 136 LYS A CA 1
ATOM 1222 C C . LYS A 1 136 ? -4.373 -9.923 -34.766 1.00 8.51 136 LYS A C 1
ATOM 1223 O O . LYS A 1 136 ? -3.781 -9.227 -33.928 1.00 10.24 136 LYS A O 1
ATOM 1229 N N . GLU A 1 137 ? -4.150 -9.814 -36.067 1.00 8.39 137 GLU A N 1
ATOM 1230 C CA . GLU A 1 137 ? -3.205 -8.848 -36.567 1.00 8.86 137 GLU A CA 1
ATOM 1231 C C . GLU A 1 137 ? -3.643 -7.425 -36.234 1.00 8.40 137 GLU A C 1
ATOM 1232 O O . GLU A 1 137 ? -2.818 -6.575 -35.889 1.00 9.31 137 GLU A O 1
ATOM 1238 N N . ASN A 1 138 ? -4.940 -7.159 -36.327 1.00 8.18 138 ASN A N 1
ATOM 1239 C CA . ASN A 1 138 ? -5.433 -5.844 -35.975 1.00 8.61 138 ASN A CA 1
ATOM 1240 C C . ASN A 1 138 ? -5.223 -5.546 -34.499 1.00 8.87 138 ASN A C 1
ATOM 1241 O O . ASN A 1 138 ? -4.949 -4.396 -34.158 1.00 9.71 138 ASN A O 1
ATOM 1246 N N . ARG A 1 139 ? -5.315 -6.537 -33.608 1.00 9.17 139 ARG A N 1
ATOM 1247 C CA A ARG A 1 139 ? -4.945 -6.369 -32.179 0.60 9.57 139 ARG A CA 1
ATOM 1248 C CA B ARG A 1 139 ? -5.041 -6.209 -32.240 0.40 9.85 139 ARG A CA 1
ATOM 1249 C C . ARG A 1 139 ? -3.540 -5.899 -32.048 1.00 8.78 139 ARG A C 1
ATOM 1250 O O . ARG A 1 139 ? -3.217 -5.010 -31.248 1.00 8.96 139 ARG A O 1
ATOM 1265 N N . ARG A 1 140 ? -2.649 -6.557 -32.774 1.00 9.03 140 ARG A N 1
ATOM 1266 C CA A ARG A 1 140 ? -1.247 -6.236 -32.670 0.70 9.27 140 ARG A CA 1
ATOM 1267 C CA B ARG A 1 140 ? -1.216 -6.255 -32.702 0.30 10.11 140 ARG A CA 1
ATOM 1268 C C . ARG A 1 140 ? -0.963 -4.829 -33.174 1.00 8.84 140 ARG A C 1
ATOM 1269 O O . ARG A 1 140 ? -0.176 -4.092 -32.594 1.00 9.74 140 ARG A O 1
ATOM 1284 N N . ARG A 1 141 ? -1.628 -4.446 -34.251 1.00 8.60 141 ARG A N 1
ATOM 1285 C CA A ARG A 1 141 ? -1.487 -3.091 -34.774 0.70 8.74 141 ARG A CA 1
ATOM 1286 C CA B ARG A 1 141 ? -1.482 -3.094 -34.777 0.30 8.83 141 ARG A CA 1
ATOM 1287 C C . ARG A 1 141 ? -1.957 -2.053 -33.764 1.00 8.37 141 ARG A C 1
ATOM 1288 O O . ARG A 1 141 ? -1.322 -1.019 -33.586 1.00 9.05 141 ARG A O 1
ATOM 1303 N N . VAL A 1 142 ? -3.090 -2.319 -33.135 1.00 7.86 142 VAL A N 1
ATOM 1304 C CA . VAL A 1 142 ? -3.595 -1.437 -32.081 1.00 7.81 142 VAL A CA 1
ATOM 1305 C C . VAL A 1 142 ? -2.609 -1.345 -30.929 1.00 7.54 142 VAL A C 1
ATOM 1306 O O . VAL A 1 142 ? -2.342 -0.242 -30.435 1.00 8.42 142 VAL A O 1
ATOM 1310 N N . ALA A 1 143 ? -2.095 -2.466 -30.476 1.00 7.81 143 ALA A N 1
ATOM 1311 C CA . ALA A 1 143 ? -1.165 -2.480 -29.354 1.00 8.16 143 ALA A CA 1
ATOM 1312 C C . ALA A 1 143 ? 0.062 -1.645 -29.643 1.00 8.25 143 ALA A C 1
ATOM 1313 O O . ALA A 1 143 ? 0.494 -0.826 -28.811 1.00 9.58 143 ALA A O 1
ATOM 1315 N N . GLU A 1 144 ? 0.639 -1.831 -30.824 1.00 9.00 144 GLU A N 1
ATOM 1316 C CA A GLU A 1 144 ? 1.871 -1.140 -31.136 0.60 10.62 144 GLU A CA 1
ATOM 1317 C CA B GLU A 1 144 ? 1.853 -1.131 -31.236 0.40 11.14 144 GLU A CA 1
ATOM 1318 C C . GLU A 1 144 ? 1.627 0.374 -31.246 1.00 10.53 144 GLU A C 1
ATOM 1319 O O . GLU A 1 144 ? 2.452 1.177 -30.817 1.00 13.31 144 GLU A O 1
ATOM 1330 N N . ARG A 1 145 ? 0.487 0.771 -31.777 1.00 8.65 145 ARG A N 1
ATOM 1331 C CA A ARG A 1 145 ? 0.192 2.172 -31.920 0.60 9.00 145 ARG A CA 1
ATOM 1332 C CA B ARG A 1 145 ? 0.155 2.158 -31.967 0.40 8.98 145 ARG A CA 1
ATOM 1333 C C . ARG A 1 145 ? -0.205 2.828 -30.623 1.00 9.20 145 ARG A C 1
ATOM 1334 O O . ARG A 1 145 ? 0.227 3.945 -30.357 1.00 11.36 145 ARG A O 1
ATOM 1349 N N . VAL A 1 146 ? -1.036 2.179 -29.806 1.00 8.82 146 VAL A N 1
ATOM 1350 C CA . VAL A 1 146 ? -1.546 2.828 -28.595 1.00 8.02 146 VAL A CA 1
ATOM 1351 C C . VAL A 1 146 ? -0.419 3.122 -27.628 1.00 8.49 146 VAL A C 1
ATOM 1352 O O . VAL A 1 146 ? -0.500 4.118 -26.898 1.00 8.95 146 VAL A O 1
ATOM 1356 N N . ARG A 1 147 ? 0.622 2.285 -27.599 1.00 9.72 147 ARG A N 1
ATOM 1357 C CA . ARG A 1 147 ? 1.727 2.534 -26.668 1.00 12.33 147 ARG A CA 1
ATOM 1358 C C . ARG A 1 147 ? 2.301 3.911 -26.877 1.00 13.53 147 ARG A C 1
ATOM 1359 O O . ARG A 1 147 ? 2.753 4.539 -25.923 1.00 19.02 147 ARG A O 1
ATOM 1367 N N . ARG A 1 148 ? 2.363 4.329 -28.139 1.00 12.49 148 ARG A N 1
ATOM 1368 C CA . ARG A 1 148 ? 2.902 5.648 -28.502 1.00 14.36 148 ARG A CA 1
ATOM 1369 C C . ARG A 1 148 ? 1.867 6.752 -28.592 1.00 11.88 148 ARG A C 1
ATOM 1370 O O . ARG A 1 148 ? 2.122 7.851 -28.094 1.00 15.41 148 ARG A O 1
ATOM 1378 N N . GLU A 1 149 ? 0.730 6.502 -29.224 1.00 9.29 149 GLU A N 1
ATOM 1379 C CA A GLU A 1 149 ? -0.224 7.558 -29.546 0.60 9.90 149 GLU A CA 1
ATOM 1380 C CA B GLU A 1 149 ? -0.215 7.560 -29.545 0.40 10.09 149 GLU A CA 1
ATOM 1381 C C . GLU A 1 149 ? -1.322 7.731 -28.507 1.00 8.47 149 GLU A C 1
ATOM 1382 O O . GLU A 1 149 ? -2.057 8.722 -28.558 1.00 8.89 149 GLU A O 1
ATOM 1393 N N . GLY A 1 150 ? -1.480 6.755 -27.598 1.00 7.84 150 GLY A N 1
ATOM 1394 C CA . GLY A 1 150 ? -2.627 6.741 -26.716 1.00 7.84 150 GLY A CA 1
ATOM 1395 C C . GLY A 1 150 ? -3.894 6.350 -27.462 1.00 7.35 150 GLY A C 1
ATOM 1396 O O . GLY A 1 150 ? -3.895 6.144 -28.667 1.00 8.02 150 GLY A O 1
ATOM 1397 N N . PRO A 1 151 ? -5.012 6.242 -26.714 1.00 7.61 151 PRO A N 1
ATOM 1398 C CA . PRO A 1 151 ? -6.223 5.609 -27.242 1.00 7.71 151 PRO A CA 1
ATOM 1399 C C . PRO A 1 151 ? -7.172 6.517 -28.014 1.00 8.03 151 PRO A C 1
ATOM 1400 O O . PRO A 1 151 ? -8.251 6.063 -28.369 1.00 8.79 151 PRO A O 1
ATOM 1404 N N . GLY A 1 152 ? -6.785 7.750 -28.346 1.00 8.94 152 GLY A N 1
ATOM 1405 C CA . GLY A 1 152 ? -7.695 8.585 -29.136 1.00 10.11 152 GLY A CA 1
ATOM 1406 C C . GLY A 1 152 ? -8.151 7.936 -30.436 1.00 9.73 152 GLY A C 1
ATOM 1407 O O . GLY A 1 152 ? -9.335 8.004 -30.774 1.00 10.73 152 GLY A O 1
ATOM 1408 N N . PHE A 1 153 ? -7.236 7.273 -31.143 1.00 9.49 153 PHE A N 1
ATOM 1409 C CA . PHE A 1 153 ? -7.592 6.643 -32.407 1.00 10.12 153 PHE A CA 1
ATOM 1410 C C . PHE A 1 153 ? -8.560 5.481 -32.184 1.00 10.42 153 PHE A C 1
ATOM 1411 O O . PHE A 1 153 ? -9.338 5.156 -33.078 1.00 14.30 153 PHE A O 1
ATOM 1419 N N . ILE A 1 154 ? -8.494 4.846 -31.009 1.00 9.02 154 ILE A N 1
ATOM 1420 C CA . ILE A 1 154 ? -9.411 3.772 -30.649 1.00 9.07 154 ILE A CA 1
ATOM 1421 C C . ILE A 1 154 ? -10.793 4.350 -30.395 1.00 9.11 154 ILE A C 1
ATOM 1422 O O . ILE A 1 154 ? -11.790 3.792 -30.882 1.00 10.88 154 ILE A O 1
ATOM 1427 N N . ALA A 1 155 ? -10.880 5.457 -29.660 1.00 9.25 155 ALA A N 1
ATOM 1428 C CA . ALA A 1 155 ? -12.187 6.062 -29.463 1.00 10.03 155 ALA A CA 1
ATOM 1429 C C . ALA A 1 155 ? -12.810 6.454 -30.805 1.00 10.49 155 ALA A C 1
ATOM 1430 O O . ALA A 1 155 ? -14.000 6.263 -31.043 1.00 12.08 155 ALA A O 1
ATOM 1432 N N . GLU A 1 156 ? -12.006 7.022 -31.698 1.00 11.76 156 GLU A N 1
ATOM 1433 C CA A GLU A 1 156 ? -12.522 7.429 -32.999 0.60 14.17 156 GLU A CA 1
ATOM 1434 C CA B GLU A 1 156 ? -12.508 7.429 -33.010 0.40 12.89 156 GLU A CA 1
ATOM 1435 C C . GLU A 1 156 ? -13.093 6.255 -33.792 1.00 14.23 156 GLU A C 1
ATOM 1436 O O . GLU A 1 156 ? -14.129 6.368 -34.425 1.00 16.25 156 GLU A O 1
ATOM 1447 N N . GLU A 1 157 ? -12.412 5.128 -33.746 1.00 12.90 157 GLU A N 1
ATOM 1448 C CA . GLU A 1 157 ? -12.825 3.929 -34.480 1.00 13.98 157 GLU A CA 1
ATOM 1449 C C . GLU A 1 157 ? -14.022 3.215 -33.800 1.00 12.21 157 GLU A C 1
ATOM 1450 O O . GLU A 1 157 ? -14.924 2.697 -34.469 1.00 15.09 157 GLU A O 1
ATOM 1456 N N . MET A 1 158 ? -13.986 3.144 -32.477 1.00 10.60 158 MET A N 1
ATOM 1457 C CA . MET A 1 158 ? -14.924 2.303 -31.753 1.00 9.80 158 MET A CA 1
ATOM 1458 C C . MET A 1 158 ? -16.233 2.990 -31.426 1.00 9.43 158 MET A C 1
ATOM 1459 O O . MET A 1 158 ? -17.272 2.331 -31.432 1.00 10.35 158 MET A O 1
ATOM 1464 N N . ILE A 1 159 ? -16.233 4.282 -31.088 1.00 9.80 159 ILE A N 1
ATOM 1465 C CA A ILE A 1 159 ? -17.468 4.927 -30.604 0.65 10.59 159 ILE A CA 1
ATOM 1466 C CA B ILE A 1 159 ? -17.468 4.874 -30.591 0.35 9.86 159 ILE A CA 1
ATOM 1467 C C . ILE A 1 159 ? -18.656 4.700 -31.547 1.00 10.61 159 ILE A C 1
ATOM 1468 O O . ILE A 1 159 ? -19.735 4.341 -31.101 1.00 11.01 159 ILE A O 1
ATOM 1477 N N . PRO A 1 160 ? -18.486 4.910 -32.860 1.00 11.88 160 PRO A N 1
ATOM 1478 C CA . PRO A 1 160 ? -19.647 4.685 -33.750 1.00 12.90 160 PRO A CA 1
ATOM 1479 C C . PRO A 1 160 ? -20.163 3.264 -33.770 1.00 12.40 160 PRO A C 1
ATOM 1480 O O . PRO A 1 160 ? -21.316 3.053 -34.145 1.00 15.79 160 PRO A O 1
ATOM 1484 N N . ARG A 1 161 ? -19.317 2.302 -33.405 1.00 11.86 161 ARG A N 1
ATOM 1485 C CA A ARG A 1 161 ? -19.687 0.895 -33.401 0.60 11.93 161 ARG A CA 1
ATOM 1486 C CA B ARG A 1 161 ? -19.680 0.886 -33.400 0.40 12.03 161 ARG A CA 1
ATOM 1487 C C . ARG A 1 161 ? -20.156 0.397 -32.039 1.00 9.89 161 ARG A C 1
ATOM 1488 O O . ARG A 1 161 ? -20.675 -0.711 -31.955 1.00 11.05 161 ARG A O 1
ATOM 1503 N N . LEU A 1 162 ? -19.994 1.209 -30.987 1.00 9.93 162 LEU A N 1
ATOM 1504 C CA . LEU A 1 162 ? -20.310 0.797 -29.640 1.00 8.95 162 LEU A CA 1
ATOM 1505 C C . LEU A 1 162 ? -21.722 1.047 -29.220 1.00 8.90 162 LEU A C 1
ATOM 1506 O O . LEU A 1 162 ? -22.212 0.326 -28.352 1.00 10.06 162 LEU A O 1
ATOM 1511 N N . CYS A 1 163 ? -22.352 2.074 -29.796 1.00 9.59 163 CYS A N 1
ATOM 1512 C CA A CYS A 1 163 ? -23.697 2.445 -29.343 0.80 9.24 163 CYS A CA 1
ATOM 1513 C CA B CYS A 1 163 ? -23.636 2.569 -29.330 0.20 10.43 163 CYS A CA 1
ATOM 1514 C C . CYS A 1 163 ? -24.604 2.678 -30.524 1.00 9.46 163 CYS A C 1
ATOM 1515 O O . CYS A 1 163 ? -24.158 2.983 -31.640 1.00 10.81 163 CYS A O 1
ATOM 1520 N N . CYS A 1 164 ? -25.901 2.540 -30.252 1.00 9.23 164 CYS A N 1
ATOM 1521 C CA . CYS A 1 164 ? -26.891 2.681 -31.297 1.00 9.36 164 CYS A CA 1
ATOM 1522 C C . CYS A 1 164 ? -27.273 4.136 -31.548 1.00 9.04 164 CYS A C 1
ATOM 1523 O O . CYS A 1 164 ? -26.979 5.051 -30.761 1.00 9.80 164 CYS A O 1
ATOM 1526 N N . GLU A 1 165 ? -27.949 4.355 -32.676 1.00 9.58 165 GLU A N 1
ATOM 1527 C CA A GLU A 1 165 ? -28.401 5.668 -33.091 0.70 10.33 165 GLU A CA 1
ATOM 1528 C CA B GLU A 1 165 ? -28.350 5.697 -33.076 0.30 11.25 165 GLU A CA 1
ATOM 1529 C C . GLU A 1 165 ? -29.237 6.363 -32.030 1.00 9.69 165 GLU A C 1
ATOM 1530 O O . GLU A 1 165 ? -29.102 7.574 -31.793 1.00 11.38 165 GLU A O 1
ATOM 1541 N N . SER A 1 166 ? -30.130 5.622 -31.387 1.00 9.37 166 SER A N 1
ATOM 1542 C CA . SER A 1 166 ? -30.970 6.211 -30.350 1.00 10.00 166 SER A CA 1
ATOM 1543 C C . SER A 1 166 ? -30.156 6.720 -29.159 1.00 9.24 166 SER A C 1
ATOM 1544 O O . SER A 1 166 ? -30.529 7.717 -28.549 1.00 10.41 166 SER A O 1
ATOM 1547 N N . THR A 1 167 ? -29.042 6.063 -28.822 1.00 8.96 167 THR A N 1
ATOM 1548 C CA . THR A 1 167 ? -28.198 6.556 -27.741 1.00 9.14 167 THR A CA 1
ATOM 1549 C C . THR A 1 167 ? -27.534 7.880 -28.135 1.00 9.23 167 THR A C 1
ATOM 1550 O O . THR A 1 167 ? -27.459 8.798 -27.331 1.00 10.05 167 THR A O 1
ATOM 1554 N N . PHE A 1 168 ? -27.029 7.978 -29.368 1.00 9.48 168 PHE A N 1
ATOM 1555 C CA . PHE A 1 168 ? -26.444 9.240 -29.812 1.00 10.64 168 PHE A CA 1
ATOM 1556 C C . PHE A 1 168 ? -27.478 10.376 -29.738 1.00 11.14 168 PHE A C 1
ATOM 1557 O O . PHE A 1 168 ? -27.136 11.497 -29.380 1.00 13.19 168 PHE A O 1
ATOM 1565 N N . ARG A 1 169 ? -28.745 10.093 -30.056 1.00 10.21 169 ARG A N 1
ATOM 1566 C CA . ARG A 1 169 ? -29.773 11.126 -30.042 1.00 10.86 169 ARG A CA 1
ATOM 1567 C C . ARG A 1 169 ? -30.217 11.497 -28.636 1.00 10.48 169 ARG A C 1
ATOM 1568 O O . ARG A 1 169 ? -30.303 12.673 -28.269 1.00 12.16 169 ARG A O 1
ATOM 1576 N N . ASN A 1 170 ? -30.545 10.490 -27.849 1.00 10.17 170 ASN A N 1
ATOM 1577 C CA . ASN A 1 170 ? -31.180 10.715 -26.560 1.00 10.63 170 ASN A CA 1
ATOM 1578 C C . ASN A 1 170 ? -30.217 10.850 -25.416 1.00 12.02 170 ASN A C 1
ATOM 1579 O O . ASN A 1 170 ? -30.584 11.424 -24.378 1.00 15.87 170 ASN A O 1
ATOM 1584 N N . HIS A 1 171 ? -29.009 10.309 -25.568 1.00 10.92 171 HIS A N 1
ATOM 1585 C CA . HIS A 1 171 ? -28.068 10.231 -24.455 1.00 11.61 171 HIS A CA 1
ATOM 1586 C C . HIS A 1 171 ? -26.652 10.597 -24.858 1.00 10.78 171 HIS A C 1
ATOM 1587 O O . HIS A 1 171 ? -25.712 9.829 -24.644 1.00 10.97 171 HIS A O 1
ATOM 1594 N N . PRO A 1 172 ? -26.468 11.804 -25.405 1.00 12.43 172 PRO A N 1
ATOM 1595 C CA . PRO A 1 172 ? -25.105 12.237 -25.684 1.00 13.12 172 PRO A CA 1
ATOM 1596 C C . PRO A 1 172 ? -24.183 12.215 -24.464 1.00 12.58 172 PRO A C 1
ATOM 1597 O O . PRO A 1 172 ? -22.965 12.053 -24.612 1.00 12.67 172 PRO A O 1
ATOM 1601 N N . GLU A 1 173 ? -24.740 12.375 -23.269 1.00 13.44 173 GLU A N 1
ATOM 1602 C CA . GLU A 1 173 ? -23.945 12.301 -22.045 1.00 14.65 173 GLU A CA 1
ATOM 1603 C C . GLU A 1 173 ? -23.363 10.896 -21.809 1.00 11.90 173 GLU A C 1
ATOM 1604 O O . GLU A 1 173 ? -22.278 10.757 -21.234 1.00 12.93 173 GLU A O 1
ATOM 1610 N N . VAL A 1 174 ? -24.090 9.876 -22.242 1.00 11.32 174 VAL A N 1
ATOM 1611 C CA . VAL A 1 174 ? -23.605 8.517 -22.160 1.00 10.67 174 VAL A CA 1
ATOM 1612 C C . VAL A 1 174 ? -22.461 8.301 -23.141 1.00 9.50 174 VAL A C 1
ATOM 1613 O O . VAL A 1 174 ? -21.425 7.722 -22.799 1.00 9.57 174 VAL A O 1
ATOM 1617 N N . ILE A 1 175 ? -22.642 8.778 -24.368 1.00 9.55 175 ILE A N 1
ATOM 1618 C CA . ILE A 1 175 ? -21.564 8.725 -25.342 1.00 9.43 175 ILE A CA 1
ATOM 1619 C C . ILE A 1 175 ? -20.289 9.355 -24.779 1.00 9.50 175 ILE A C 1
ATOM 1620 O O . ILE A 1 175 ? -19.187 8.796 -24.896 1.00 10.11 175 ILE A O 1
ATOM 1625 N N . GLU A 1 176 ? -20.430 10.527 -24.174 1.00 10.01 176 GLU A N 1
ATOM 1626 C CA A GLU A 1 176 ? -19.271 11.210 -23.654 0.80 10.69 176 GLU A CA 1
ATOM 1627 C CA B GLU A 1 176 ? -19.291 11.247 -23.632 0.20 10.07 176 GLU A CA 1
ATOM 1628 C C . GLU A 1 176 ? -18.630 10.474 -22.480 1.00 9.60 176 GLU A C 1
ATOM 1629 O O . GLU A 1 176 ? -17.394 10.441 -22.370 1.00 10.57 176 GLU A O 1
ATOM 1640 N N . LYS A 1 177 ? -19.417 9.846 -21.606 1.00 9.38 177 LYS A N 1
ATOM 1641 C CA A LYS A 1 177 ? -18.857 9.020 -20.545 0.60 9.26 177 LYS A CA 1
ATOM 1642 C CA B LYS A 1 177 ? -18.823 9.056 -20.528 0.40 10.08 177 LYS A CA 1
ATOM 1643 C C . LYS A 1 177 ? -18.033 7.882 -21.113 1.00 8.23 177 LYS A C 1
ATOM 1644 O O . LYS A 1 177 ? -16.935 7.594 -20.632 1.00 8.84 177 LYS A O 1
ATOM 1655 N N . ILE A 1 178 ? -18.555 7.219 -22.140 1.00 8.35 178 ILE A N 1
ATOM 1656 C CA . ILE A 1 178 ? -17.834 6.105 -22.769 1.00 8.12 178 ILE A CA 1
ATOM 1657 C C . ILE A 1 178 ? -16.554 6.617 -23.395 1.00 8.32 178 ILE A C 1
ATOM 1658 O O . ILE A 1 178 ? -15.477 6.013 -23.267 1.00 8.76 178 ILE A O 1
ATOM 1663 N N . ARG A 1 179 ? -16.661 7.742 -24.094 1.00 8.93 179 ARG A N 1
ATOM 1664 C CA A ARG A 1 179 ? -15.475 8.307 -24.727 0.50 9.17 179 ARG A CA 1
ATOM 1665 C CA B ARG A 1 179 ? -15.502 8.352 -24.712 0.50 10.17 179 ARG A CA 1
ATOM 1666 C C . ARG A 1 179 ? -14.402 8.602 -23.690 1.00 9.51 179 ARG A C 1
ATOM 1667 O O . ARG A 1 179 ? -13.231 8.270 -23.920 1.00 9.79 179 ARG A O 1
ATOM 1682 N N . GLN A 1 180 ? -14.776 9.183 -22.551 1.00 9.38 180 GLN A N 1
ATOM 1683 C CA . GLN A 1 180 ? -13.776 9.456 -21.540 1.00 9.53 180 GLN A CA 1
ATOM 1684 C C . GLN A 1 180 ? -13.180 8.190 -20.942 1.00 8.59 180 GLN A C 1
ATOM 1685 O O . GLN A 1 180 ? -11.993 8.183 -20.593 1.00 9.70 180 GLN A O 1
ATOM 1691 N N . MET A 1 181 ? -13.965 7.112 -20.807 1.00 8.42 181 MET A N 1
ATOM 1692 C CA A MET A 1 181 ? -13.379 5.844 -20.366 0.80 8.10 181 MET A CA 1
ATOM 1693 C CA B MET A 1 181 ? -13.388 5.838 -20.356 0.20 8.44 181 MET A CA 1
ATOM 1694 C C . MET A 1 181 ? -12.241 5.411 -21.291 1.00 7.51 181 MET A C 1
ATOM 1695 O O . MET A 1 181 ? -11.146 5.029 -20.861 1.00 8.10 181 MET A O 1
ATOM 1704 N N . ILE A 1 182 ? -12.525 5.474 -22.597 1.00 7.23 182 ILE A N 1
ATOM 1705 C CA . ILE A 1 182 ? -11.535 5.046 -23.586 1.00 7.20 182 ILE A CA 1
ATOM 1706 C C . ILE A 1 182 ? -10.319 5.955 -23.545 1.00 7.23 182 ILE A C 1
ATOM 1707 O O . ILE A 1 182 ? -9.166 5.495 -23.519 1.00 7.68 182 ILE A O 1
ATOM 1712 N N . LEU A 1 183 ? -10.558 7.267 -23.541 1.00 7.82 183 LEU A N 1
ATOM 1713 C CA . LEU A 1 183 ? -9.469 8.220 -23.621 1.00 7.95 183 LEU A CA 1
ATOM 1714 C C . LEU A 1 183 ? -8.554 8.141 -22.410 1.00 8.14 183 LEU A C 1
ATOM 1715 O O . LEU A 1 183 ? -7.374 8.490 -22.513 1.00 9.16 183 LEU A O 1
ATOM 1720 N N . SER A 1 184 ? -9.099 7.732 -21.264 1.00 7.83 184 SER A N 1
ATOM 1721 C CA A SER A 1 184 ? -8.357 7.604 -20.020 0.60 8.09 184 SER A CA 1
ATOM 1722 C CA B SER A 1 184 ? -8.269 7.642 -20.075 0.40 8.99 184 SER A CA 1
ATOM 1723 C C . SER A 1 184 ? -7.694 6.257 -19.827 1.00 7.93 184 SER A C 1
ATOM 1724 O O . SER A 1 184 ? -6.989 6.077 -18.832 1.00 9.26 184 SER A O 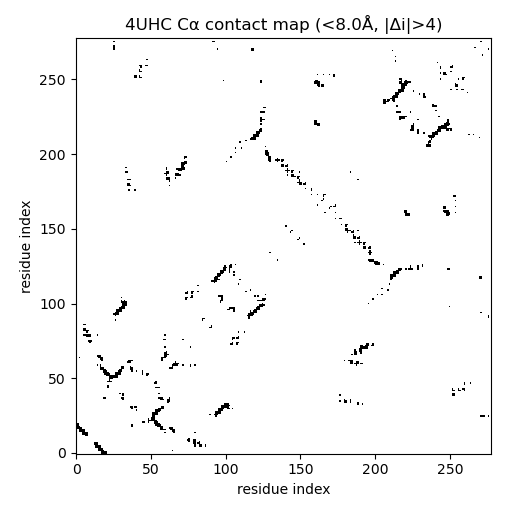1
ATOM 1729 N N . ALA A 1 185 ? -7.906 5.304 -20.727 1.00 7.63 185 ALA A N 1
ATOM 1730 C CA . ALA A 1 185 ? -7.397 3.957 -20.499 1.00 7.83 185 ALA A CA 1
ATOM 1731 C C . ALA A 1 185 ? -5.870 3.968 -20.600 1.00 7.67 185 ALA A C 1
ATOM 1732 O O . ALA A 1 185 ? -5.310 4.535 -21.548 1.00 8.48 185 ALA A O 1
ATOM 1734 N N . PRO A 1 186 ? -5.152 3.334 -19.668 1.00 8.31 186 PRO A N 1
ATOM 1735 C CA . PRO A 1 186 ? -3.689 3.394 -19.704 1.00 8.66 186 PRO A CA 1
ATOM 1736 C C . PRO A 1 186 ? -3.134 2.796 -20.986 1.00 7.81 186 PRO A C 1
ATOM 1737 O O . PRO A 1 186 ? -3.463 1.656 -21.300 1.00 8.02 186 PRO A O 1
ATOM 1741 N N . PRO A 1 187 ? -2.254 3.501 -21.713 1.00 7.94 187 PRO A N 1
ATOM 1742 C CA . PRO A 1 187 ? -1.791 2.943 -22.997 1.00 7.85 187 PRO A CA 1
ATOM 1743 C C . PRO A 1 187 ? -1.196 1.552 -22.918 1.00 7.52 187 PRO A C 1
ATOM 1744 O O . PRO A 1 187 ? -1.508 0.708 -23.766 1.00 7.94 187 PRO A O 1
ATOM 1748 N N . GLU A 1 188 ? -0.336 1.293 -21.940 1.00 8.12 188 GLU A N 1
ATOM 1749 C CA A GLU A 1 188 ? 0.285 -0.023 -21.825 0.40 8.93 188 GLU A CA 1
ATOM 1750 C CA B GLU A 1 188 ? 0.258 -0.053 -21.900 0.60 8.25 188 GLU A CA 1
ATOM 1751 C C . GLU A 1 188 ? -0.746 -1.090 -21.448 1.00 7.82 188 GLU A C 1
ATOM 1752 O O . GLU A 1 188 ? -0.616 -2.260 -21.799 1.00 8.49 188 GLU A O 1
ATOM 1763 N N . GLY A 1 189 ? -1.746 -0.692 -20.665 1.00 7.54 189 GLY A N 1
ATOM 1764 C CA . GLY A 1 189 ? -2.818 -1.633 -20.302 1.00 7.62 189 GLY A CA 1
ATOM 1765 C C . GLY A 1 189 ? -3.665 -2.022 -21.494 1.00 6.77 189 GLY A C 1
ATOM 1766 O O . GLY A 1 189 ? -4.041 -3.178 -21.654 1.00 7.23 189 GLY A O 1
ATOM 1767 N N . VAL A 1 190 ? -3.978 -1.032 -22.329 1.00 7.16 190 VAL A N 1
ATOM 1768 C CA . VAL A 1 190 ? -4.704 -1.280 -23.562 1.00 7.07 190 VAL A CA 1
ATOM 1769 C C . VAL A 1 190 ? -3.906 -2.240 -24.441 1.00 6.60 190 VAL A C 1
ATOM 1770 O O . VAL A 1 190 ? -4.442 -3.205 -24.973 1.00 7.22 190 VAL A O 1
ATOM 1774 N N . ALA A 1 191 ? -2.609 -1.954 -24.611 1.00 6.91 191 ALA A N 1
ATOM 1775 C CA . ALA A 1 191 ? -1.766 -2.807 -25.442 1.00 7.14 191 ALA A CA 1
ATOM 1776 C C . ALA A 1 191 ? -1.720 -4.227 -24.929 1.00 6.99 191 ALA A C 1
ATOM 1777 O O . ALA A 1 191 ? -1.866 -5.173 -25.697 1.00 7.74 191 ALA A O 1
ATOM 1779 N N . ALA A 1 192 ? -1.514 -4.377 -23.615 1.00 6.95 192 ALA A N 1
ATOM 1780 C CA . ALA A 1 192 ? -1.384 -5.712 -23.046 1.00 7.67 192 ALA A CA 1
ATOM 1781 C C . ALA A 1 192 ? -2.659 -6.509 -23.243 1.00 6.86 192 ALA A C 1
ATOM 1782 O O . ALA A 1 192 ? -2.615 -7.710 -23.514 1.00 7.57 192 ALA A O 1
ATOM 1784 N N . ALA A 1 193 ? -3.810 -5.870 -23.076 1.00 6.72 193 ALA A N 1
ATOM 1785 C CA . ALA A 1 193 ? -5.087 -6.557 -23.229 1.00 6.80 193 ALA A CA 1
ATOM 1786 C C . ALA A 1 193 ? -5.386 -6.879 -24.694 1.00 6.66 193 ALA A C 1
ATOM 1787 O O . ALA A 1 193 ? -5.970 -7.921 -24.985 1.00 7.19 193 ALA A O 1
ATOM 1789 N N . ALA A 1 194 ? -5.013 -5.983 -25.606 1.00 6.83 194 ALA A N 1
ATOM 1790 C CA . ALA A 1 194 ? -5.186 -6.264 -27.029 1.00 6.97 194 ALA A CA 1
ATOM 1791 C C . ALA A 1 194 ? -4.411 -7.520 -27.404 1.00 6.88 194 ALA A C 1
ATOM 1792 O O . ALA A 1 194 ? -4.932 -8.415 -28.076 1.00 7.64 194 ALA A O 1
ATOM 1794 N N . LEU A 1 195 ? -3.157 -7.590 -26.962 1.00 7.52 195 LEU A N 1
ATOM 1795 C CA . LEU A 1 195 ? -2.359 -8.790 -27.233 1.00 8.37 195 LEU A CA 1
ATOM 1796 C C . LEU A 1 195 ? -2.963 -10.014 -26.569 1.00 8.10 195 LEU A C 1
ATOM 1797 O O . LEU A 1 195 ? -2.944 -11.110 -27.131 1.00 9.19 195 LEU A O 1
ATOM 1802 N N . GLY A 1 196 ? -3.471 -9.856 -25.345 1.00 7.69 196 GLY A N 1
ATOM 1803 C CA . GLY A 1 196 ? -4.120 -10.977 -24.676 1.00 8.13 196 GLY A CA 1
ATOM 1804 C C . GLY A 1 196 ? -5.342 -11.466 -25.412 1.00 7.93 196 GLY A C 1
ATOM 1805 O O . GLY A 1 196 ? -5.557 -12.685 -25.530 1.00 9.47 196 GLY A O 1
ATOM 1806 N N . MET A 1 197 ? -6.155 -10.559 -25.924 1.00 7.76 197 MET A N 1
ATOM 1807 C CA . MET A 1 197 ? -7.328 -10.995 -26.680 1.00 7.94 197 MET A CA 1
ATOM 1808 C C . MET A 1 197 ? -6.922 -11.764 -27.919 1.00 8.02 197 MET A C 1
ATOM 1809 O O . MET A 1 197 ? -7.555 -12.759 -28.263 1.00 8.93 197 MET A O 1
ATOM 1814 N N . ALA A 1 198 ? -5.849 -11.325 -28.584 1.00 7.97 198 ALA A N 1
ATOM 1815 C CA . ALA A 1 198 ? -5.394 -12.003 -29.789 1.00 8.85 198 ALA A CA 1
ATOM 1816 C C . ALA A 1 198 ? -5.037 -13.444 -29.507 1.00 9.91 198 ALA A C 1
ATOM 1817 O O . ALA A 1 198 ? -5.301 -14.315 -30.353 1.00 13.48 198 ALA A O 1
ATOM 1819 N N . GLU A 1 199 ? -4.473 -13.728 -28.325 1.00 9.15 199 GLU A N 1
ATOM 1820 C CA A GLU A 1 199 ? -4.054 -15.104 -28.115 0.70 11.33 199 GLU A CA 1
ATOM 1821 C CA B GLU A 1 199 ? -3.967 -15.036 -27.909 0.30 9.42 199 GLU A CA 1
ATOM 1822 C C . GLU A 1 199 ? -5.029 -15.953 -27.304 1.00 8.85 199 GLU A C 1
ATOM 1823 O O . GLU A 1 199 ? -4.729 -17.087 -26.997 1.00 10.68 199 GLU A O 1
ATOM 1834 N N . ARG A 1 200 ? -6.248 -15.454 -27.063 1.00 7.94 200 ARG A N 1
ATOM 1835 C CA . ARG A 1 200 ? -7.216 -16.232 -26.304 1.00 7.80 200 ARG A CA 1
ATOM 1836 C C . ARG A 1 200 ? -7.609 -17.473 -27.075 1.00 7.69 200 ARG A C 1
ATOM 1837 O O . ARG A 1 200 ? -7.683 -17.459 -28.310 1.00 8.29 200 ARG A O 1
ATOM 1845 N N . PRO A 1 201 ? -7.927 -18.554 -26.355 1.00 8.64 201 PRO A N 1
ATOM 1846 C CA . PRO A 1 201 ? -8.365 -19.764 -27.023 1.00 9.13 201 PRO A CA 1
ATOM 1847 C C . PRO A 1 201 ? -9.777 -19.667 -27.556 1.00 8.07 201 PRO A C 1
ATOM 1848 O O . PRO A 1 201 ? -10.559 -18.811 -27.168 1.00 9.46 201 PRO A O 1
ATOM 1852 N N . ASP A 1 202 ? -10.091 -20.626 -28.413 1.00 8.33 202 ASP A N 1
ATOM 1853 C CA . ASP A 1 202 ? -11.466 -20.845 -28.847 1.00 8.72 202 ASP A CA 1
ATOM 1854 C C . ASP A 1 202 ? -12.272 -21.436 -27.702 1.00 9.73 202 ASP A C 1
ATOM 1855 O O . ASP A 1 202 ? -11.988 -22.548 -27.281 1.00 15.97 202 ASP A O 1
ATOM 1860 N N . SER A 1 203 ? -13.304 -20.750 -27.253 1.00 8.18 203 SER A N 1
ATOM 1861 C CA . SER A 1 203 ? -14.172 -21.259 -26.206 1.00 8.85 203 SER A CA 1
ATOM 1862 C C . SER A 1 203 ? -15.446 -21.912 -26.736 1.00 8.43 203 SER A C 1
ATOM 1863 O O . SER A 1 203 ? -16.329 -22.246 -25.958 1.00 10.19 203 SER A O 1
ATOM 1866 N N . THR A 1 204 ? -15.561 -22.118 -28.048 1.00 8.38 204 THR A N 1
ATOM 1867 C CA . THR A 1 204 ? -16.789 -22.701 -28.604 1.00 8.63 204 THR A CA 1
ATOM 1868 C C . THR A 1 204 ? -17.175 -23.980 -27.882 1.00 8.22 204 THR A C 1
ATOM 1869 O O . THR A 1 204 ? -18.334 -24.136 -27.477 1.00 9.47 204 THR A O 1
ATOM 1873 N N . ASP A 1 205 ? -16.241 -24.901 -27.709 1.00 8.10 205 ASP A N 1
ATOM 1874 C CA . ASP A 1 205 ? -16.592 -26.194 -27.135 1.00 8.41 205 ASP A CA 1
ATOM 1875 C C . ASP A 1 205 ? -16.736 -26.119 -25.615 1.00 8.53 205 ASP A C 1
ATOM 1876 O O . ASP A 1 205 ? -17.281 -27.039 -24.990 1.00 9.90 205 ASP A O 1
ATOM 1881 N N . LEU A 1 206 ? -16.263 -25.052 -24.967 1.00 8.03 206 LEU A N 1
ATOM 1882 C CA . LEU A 1 206 ? -16.464 -24.890 -23.546 1.00 8.60 206 LEU A CA 1
ATOM 1883 C C . LEU A 1 206 ? -17.954 -24.774 -23.214 1.00 7.98 206 LEU A C 1
ATOM 1884 O O . LEU A 1 206 ? -18.428 -25.190 -22.151 1.00 8.90 206 LEU A O 1
ATOM 1889 N N . LEU A 1 207 ? -18.703 -24.138 -24.112 1.00 7.88 207 LEU A N 1
ATOM 1890 C CA . LEU A 1 207 ? -20.074 -23.749 -23.807 1.00 7.86 207 LEU A CA 1
ATOM 1891 C C . LEU A 1 207 ? -21.003 -24.927 -23.520 1.00 7.45 207 LEU A C 1
ATOM 1892 O O . LEU A 1 207 ? -21.701 -24.904 -22.520 1.00 7.83 207 LEU A O 1
ATOM 1897 N N . PRO A 1 208 ? -20.989 -25.983 -24.347 1.00 7.76 208 PRO A N 1
ATOM 1898 C CA . PRO A 1 208 ? -21.853 -27.114 -24.024 1.00 8.16 208 PRO 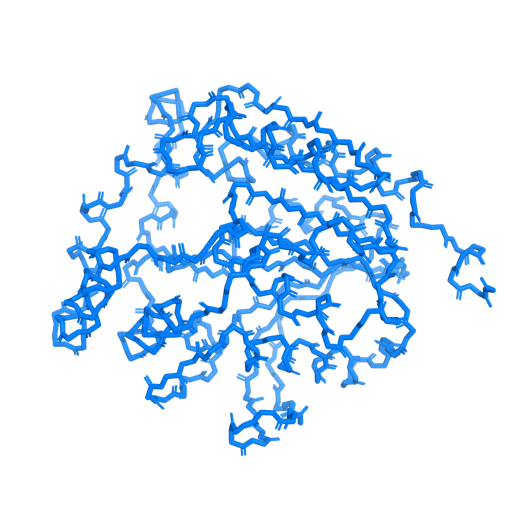A CA 1
ATOM 1899 C C . PRO A 1 208 ? -21.455 -27.820 -22.736 1.00 8.36 208 PRO A C 1
ATOM 1900 O O . PRO A 1 208 ? -22.269 -28.584 -22.188 1.00 9.08 208 PRO A O 1
ATOM 1904 N N . ALA A 1 209 ? -20.234 -27.598 -22.283 1.00 8.60 209 ALA A N 1
ATOM 1905 C CA . ALA A 1 209 ? -19.723 -28.223 -21.067 1.00 9.65 209 ALA A CA 1
ATOM 1906 C C . ALA A 1 209 ? -19.964 -27.397 -19.811 1.00 9.41 209 ALA A C 1
ATOM 1907 O O . ALA A 1 209 ? -19.624 -27.843 -18.717 1.00 11.32 209 ALA A O 1
ATOM 1909 N N . LEU A 1 210 ? -20.594 -26.229 -19.918 1.00 8.58 210 LEU A N 1
ATOM 1910 C CA . LEU A 1 210 ? -20.842 -25.397 -18.751 1.00 9.01 210 LEU A CA 1
ATOM 1911 C C . LEU A 1 210 ? -21.772 -26.115 -17.785 1.00 9.55 210 LEU A C 1
ATOM 1912 O O . LEU A 1 210 ? -22.637 -26.898 -18.184 1.00 10.82 210 LEU A O 1
ATOM 1917 N N . SER A 1 211 ? -21.619 -25.796 -16.507 1.00 11.19 211 SER A N 1
ATOM 1918 C CA . SER A 1 211 ? -22.388 -26.464 -15.481 1.00 13.01 211 SER A CA 1
ATOM 1919 C C . SER A 1 211 ? -23.145 -25.519 -14.567 1.00 12.21 211 SER A C 1
ATOM 1920 O O . SER A 1 211 ? -23.575 -25.937 -13.515 1.00 22.26 211 SER A O 1
ATOM 1923 N N . CYS A 1 212 ? -23.341 -24.282 -14.956 1.00 10.65 212 CYS A N 1
ATOM 1924 C CA . CYS A 1 212 ? -24.128 -23.343 -14.185 1.00 10.56 212 CYS A CA 1
ATOM 1925 C C . CYS A 1 212 ? -25.136 -22.639 -15.103 1.00 10.44 212 CYS A C 1
ATOM 1926 O O . CYS A 1 212 ? -24.905 -22.479 -16.298 1.00 11.80 212 CYS A O 1
ATOM 1929 N N . PRO A 1 213 ? -26.243 -22.147 -14.552 1.00 9.82 213 PRO A N 1
ATOM 1930 C CA A PRO A 1 213 ? -27.190 -21.292 -15.289 0.50 10.54 213 PRO A CA 1
ATOM 1931 C CA B PRO A 1 213 ? -27.142 -21.388 -15.408 0.50 10.90 213 PRO A CA 1
ATOM 1932 C C . PRO A 1 213 ? -26.466 -20.129 -15.946 1.00 8.80 213 PRO A C 1
ATOM 1933 O O . PRO A 1 213 ? -25.573 -19.556 -15.323 1.00 9.26 213 PRO A O 1
ATOM 1940 N N . THR A 1 214 ? -26.901 -19.738 -17.140 1.00 8.30 214 THR A N 1
ATOM 1941 C CA . THR A 1 214 ? -26.275 -18.650 -17.875 1.00 7.54 214 THR A CA 1
ATOM 1942 C C . THR A 1 214 ? -27.336 -17.743 -18.474 1.00 7.48 214 THR A C 1
ATOM 1943 O O . THR A 1 214 ? -28.255 -18.200 -19.156 1.00 9.90 214 THR A O 1
ATOM 1947 N N . LEU A 1 215 ? -27.164 -16.447 -18.267 1.00 6.86 215 LEU A N 1
ATOM 1948 C CA . LEU A 1 215 ? -27.958 -15.401 -18.898 1.00 7.07 215 LEU A CA 1
ATOM 1949 C C . LEU A 1 215 ? -27.117 -14.811 -20.018 1.00 6.53 215 LEU A C 1
ATOM 1950 O O . LEU A 1 215 ? -25.986 -14.403 -19.783 1.00 7.86 215 LEU A O 1
ATOM 1955 N N . VAL A 1 216 ? -27.676 -14.754 -21.229 1.00 6.84 216 VAL A N 1
ATOM 1956 C CA . VAL A 1 216 ? -27.013 -14.181 -22.394 1.00 6.91 216 VAL A CA 1
ATOM 1957 C C . VAL A 1 216 ? -27.806 -12.943 -22.793 1.00 6.79 216 VAL A C 1
ATOM 1958 O O . VAL A 1 216 ? -28.995 -13.035 -23.079 1.00 8.00 216 VAL A O 1
ATOM 1962 N N . LEU A 1 217 ? -27.132 -11.795 -22.795 1.00 6.81 217 LEU A N 1
ATOM 1963 C CA A LEU A 1 217 ? -27.761 -10.540 -23.043 0.50 6.96 217 LEU A CA 1
ATOM 1964 C CA B LEU A 1 217 ? -27.750 -10.471 -23.060 0.50 6.79 217 LEU A CA 1
ATOM 1965 C C . LEU A 1 217 ? -27.070 -9.835 -24.230 1.00 6.65 217 LEU A C 1
ATOM 1966 O O . LEU A 1 217 ? -25.852 -9.879 -24.354 1.00 6.96 217 LEU A O 1
ATOM 1975 N N . VAL A 1 218 ? -27.866 -9.194 -25.087 1.00 6.56 218 VAL A N 1
ATOM 1976 C CA . VAL A 1 218 ? -27.315 -8.497 -26.242 1.00 6.46 218 VAL A CA 1
ATOM 1977 C C . VAL A 1 218 ? -28.174 -7.293 -26.568 1.00 6.59 218 VAL A C 1
ATOM 1978 O O . VAL A 1 218 ? -29.403 -7.350 -26.459 1.00 7.72 218 VAL A O 1
ATOM 1982 N N . GLY A 1 219 ? -27.550 -6.213 -27.016 1.00 6.56 219 GLY A N 1
ATOM 1983 C CA . GLY A 1 219 ? -28.328 -5.103 -27.538 1.00 7.00 219 GLY A CA 1
ATOM 1984 C C . GLY A 1 219 ? -28.943 -5.438 -28.889 1.00 6.90 219 GLY A C 1
ATOM 1985 O O . GLY A 1 219 ? -28.306 -6.050 -29.749 1.00 7.24 219 GLY A O 1
ATOM 1986 N N . GLN A 1 220 ? -30.171 -4.969 -29.094 1.00 7.27 220 GLN A N 1
ATOM 1987 C CA . GLN A 1 220 ? -30.871 -5.174 -30.356 1.00 7.80 220 GLN A CA 1
ATOM 1988 C C . GLN A 1 220 ? -30.056 -4.759 -31.571 1.00 7.24 220 GLN A C 1
ATOM 1989 O O . GLN A 1 220 ? -30.193 -5.357 -32.640 1.00 8.22 220 GLN A O 1
ATOM 1995 N N . PHE A 1 221 ? -29.270 -3.700 -31.404 1.00 6.92 221 PHE A N 1
ATOM 1996 C CA . PHE A 1 221 ? -28.523 -3.078 -32.489 1.00 7.44 221 PHE A CA 1
ATOM 1997 C C . PHE A 1 221 ? -27.028 -3.229 -32.308 1.00 7.06 221 PHE A C 1
ATOM 1998 O O . PHE A 1 221 ? -26.250 -2.451 -32.877 1.00 8.11 221 PHE A O 1
ATOM 2006 N N . ASP A 1 222 ? -26.581 -4.246 -31.557 1.00 6.97 222 ASP A N 1
ATOM 2007 C CA . ASP A 1 222 ? -25.145 -4.444 -31.352 1.00 7.10 222 ASP A CA 1
ATOM 2008 C C . ASP A 1 222 ? -24.451 -4.731 -32.669 1.00 7.52 222 ASP A C 1
ATOM 2009 O O . ASP A 1 222 ? -24.732 -5.737 -33.314 1.00 8.71 222 ASP A O 1
ATOM 2014 N N . ALA A 1 223 ? -23.525 -3.843 -33.041 1.00 7.97 223 ALA A N 1
ATOM 2015 C CA . ALA A 1 223 ? -22.813 -3.924 -34.306 1.00 9.33 223 ALA A CA 1
ATOM 2016 C C . ALA A 1 22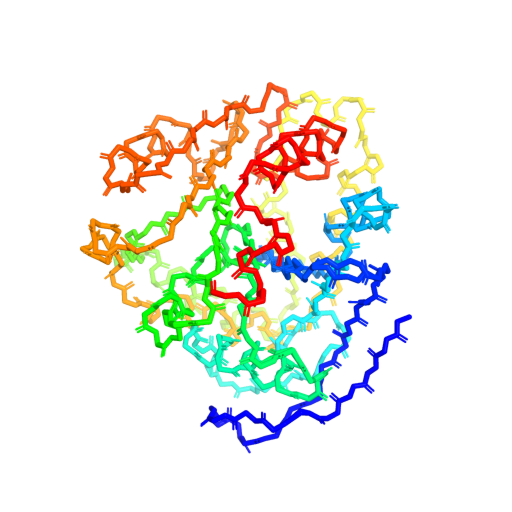3 ? -21.570 -4.797 -34.244 1.00 10.51 223 ALA A C 1
ATOM 2017 O O . ALA A 1 223 ? -20.978 -5.089 -35.274 1.00 14.57 223 ALA A O 1
ATOM 2019 N N . ILE A 1 224 ? -21.125 -5.121 -33.050 1.00 9.46 224 ILE A N 1
ATOM 2020 C CA . ILE A 1 224 ? -19.860 -5.813 -32.836 1.00 10.15 224 ILE A CA 1
ATOM 2021 C C . ILE A 1 224 ? -20.074 -7.311 -32.573 1.00 10.38 224 ILE A C 1
ATOM 2022 O O . ILE A 1 224 ? -19.392 -8.144 -33.160 1.00 14.36 224 ILE A O 1
ATOM 2027 N N . SER A 1 225 ? -21.055 -7.635 -31.731 1.00 9.27 225 SER A N 1
ATOM 2028 C CA . SER A 1 225 ? -21.482 -8.998 -31.438 1.00 9.64 225 SER A CA 1
ATOM 2029 C C . SER A 1 225 ? -22.986 -9.045 -31.685 1.00 9.04 225 SER A C 1
ATOM 2030 O O . SER A 1 225 ? -23.765 -8.854 -30.765 1.00 9.26 225 SER A O 1
ATOM 2033 N N . PRO A 1 226 ? -23.391 -9.243 -32.943 1.00 10.13 226 PRO A N 1
ATOM 2034 C CA . PRO A 1 226 ? -24.784 -9.041 -33.274 1.00 10.56 226 PRO A CA 1
ATOM 2035 C C . PRO A 1 226 ? -25.738 -10.032 -32.602 1.00 10.05 226 PRO A C 1
ATOM 2036 O O . PRO A 1 226 ? -25.348 -11.161 -32.261 1.00 10.68 226 PRO A O 1
ATOM 2040 N N . PRO A 1 227 ? -27.001 -9.643 -32.452 1.00 10.05 227 PRO A N 1
ATOM 2041 C CA . PRO A 1 227 ? -27.952 -10.518 -31.771 1.00 11.04 227 PRO A CA 1
ATOM 2042 C C . PRO A 1 227 ? -28.151 -11.873 -32.396 1.00 10.21 227 PRO A C 1
ATOM 2043 O O . PRO A 1 227 ? -28.356 -12.824 -31.654 1.00 11.56 227 PRO A O 1
ATOM 2047 N N . GLU A 1 228 ? -28.129 -11.992 -33.715 1.00 11.36 228 GLU A N 1
ATOM 2048 C CA A GLU A 1 228 ? -28.284 -13.278 -34.370 0.60 14.17 228 GLU A CA 1
ATOM 2049 C CA B GLU A 1 228 ? -28.319 -13.317 -34.319 0.40 11.42 228 GLU A CA 1
ATOM 2050 C C . GLU A 1 228 ? -27.177 -14.246 -33.930 1.00 11.48 228 GLU A C 1
ATOM 2051 O O . GLU A 1 228 ? -27.413 -15.417 -33.629 1.00 12.57 228 GLU A O 1
ATOM 2062 N N . GLU A 1 229 ? -25.958 -13.725 -33.889 1.00 11.26 229 GLU A N 1
ATOM 2063 C CA A GLU A 1 229 ? -24.796 -14.499 -33.480 0.40 11.63 229 GLU A CA 1
ATOM 2064 C CA B GLU A 1 229 ? -24.818 -14.526 -33.488 0.60 11.62 229 GLU A CA 1
ATOM 2065 C C . GLU A 1 229 ? -24.889 -14.881 -32.000 1.00 9.84 229 GLU A C 1
ATOM 2066 O O . GLU A 1 229 ? -24.589 -16.028 -31.604 1.00 10.43 229 GLU A O 1
ATOM 2077 N N . MET A 1 230 ? -25.300 -13.935 -31.160 1.00 9.20 230 MET A N 1
ATOM 2078 C CA . MET A 1 230 ? -25.425 -14.225 -29.743 1.00 8.67 230 MET A CA 1
ATOM 2079 C C . MET A 1 230 ? -26.539 -15.226 -29.465 1.00 8.81 230 MET A C 1
ATOM 2080 O O . MET A 1 230 ? -26.395 -16.045 -28.557 1.00 9.99 230 MET A O 1
ATOM 2085 N N . GLU A 1 231 ? -27.639 -15.173 -30.210 1.00 9.46 231 GLU A N 1
ATOM 2086 C CA . GLU A 1 231 ? -28.709 -16.148 -30.020 1.00 10.75 231 GLU A CA 1
ATOM 2087 C C . GLU A 1 231 ? -28.203 -17.534 -30.363 1.00 10.66 231 GLU A C 1
ATOM 2088 O O . GLU A 1 231 ? -28.476 -18.508 -29.645 1.00 12.02 231 GLU A O 1
ATOM 2094 N N . ALA A 1 232 ? -27.443 -17.657 -31.439 1.00 10.59 232 ALA A N 1
ATOM 2095 C CA . ALA A 1 232 ? -26.858 -18.942 -31.799 1.00 11.52 232 ALA A CA 1
ATOM 2096 C C . ALA A 1 232 ? -25.912 -19.413 -30.703 1.00 11.16 232 ALA A C 1
ATOM 2097 O O . ALA A 1 232 ? -25.898 -20.594 -30.359 1.00 12.38 232 ALA A O 1
ATOM 2099 N N . MET A 1 233 ? -25.112 -18.512 -30.138 1.00 10.40 233 MET A N 1
ATOM 2100 C CA . MET A 1 233 ? -24.227 -18.890 -29.055 1.00 10.08 233 MET A CA 1
ATOM 2101 C C . MET A 1 233 ? -25.028 -19.407 -27.865 1.00 9.69 233 MET A C 1
ATOM 2102 O O . MET A 1 233 ? -24.670 -20.431 -27.266 1.00 10.48 233 MET A O 1
ATOM 2107 N N . ALA A 1 234 ? -26.115 -18.713 -27.518 1.00 10.71 234 ALA A N 1
ATOM 2108 C CA . ALA A 1 234 ? -26.950 -19.132 -26.384 1.00 11.89 234 ALA A CA 1
ATOM 2109 C C . ALA A 1 234 ? -27.530 -20.532 -26.585 1.00 12.07 234 ALA A C 1
ATOM 2110 O O . ALA A 1 234 ? -27.681 -21.278 -25.618 1.00 13.99 234 ALA A O 1
ATOM 2112 N N . ARG A 1 235 ? -27.822 -20.890 -27.841 1.00 12.40 235 ARG A N 1
ATOM 2113 C CA A ARG A 1 235 ? -28.366 -22.217 -28.110 0.50 14.60 235 ARG A CA 1
ATOM 2114 C CA B ARG A 1 235 ? -28.330 -22.224 -28.202 0.50 14.86 235 ARG A CA 1
ATOM 2115 C C . ARG A 1 235 ? -27.346 -23.338 -27.908 1.00 13.04 235 ARG A C 1
ATOM 2116 O O . ARG A 1 235 ? -27.716 -24.525 -27.955 1.00 15.34 235 ARG A O 1
ATOM 2131 N N . THR A 1 236 ? -26.092 -22.988 -27.681 1.00 10.80 236 THR A N 1
ATOM 2132 C CA . THR A 1 236 ? -25.070 -23.985 -27.373 1.00 10.09 236 THR A CA 1
ATOM 2133 C C . THR A 1 236 ? -24.823 -24.148 -25.874 1.00 8.63 236 THR A C 1
ATOM 2134 O O . THR A 1 236 ? -24.052 -25.026 -25.469 1.00 8.95 236 THR A O 1
ATOM 2138 N N . ILE A 1 237 ? -25.465 -23.310 -25.065 1.00 8.68 237 ILE A N 1
ATOM 2139 C CA . ILE A 1 237 ? -25.225 -23.280 -23.636 1.00 8.27 237 ILE A CA 1
ATOM 2140 C C . ILE A 1 237 ? -26.414 -23.902 -22.918 1.00 8.44 237 ILE A C 1
ATOM 2141 O O . ILE A 1 237 ? -27.537 -23.429 -23.097 1.00 9.95 237 ILE A O 1
ATOM 2146 N N . PRO A 1 238 ? -26.211 -24.936 -22.089 1.00 8.36 238 PRO A N 1
ATOM 2147 C CA . PRO A 1 238 ? -27.321 -25.506 -21.364 1.00 9.12 238 PRO A CA 1
ATOM 2148 C C . PRO A 1 238 ? -27.806 -24.533 -20.253 1.00 8.77 238 PRO A C 1
ATOM 2149 O O . PRO A 1 238 ? -27.035 -23.716 -19.763 1.00 10.21 238 PRO A O 1
ATOM 2153 N N . GLN A 1 239 ? -29.059 -24.684 -19.874 1.00 9.68 239 GLN A N 1
ATOM 2154 C CA . GLN A 1 239 ? -29.617 -23.834 -18.840 1.00 10.51 239 GLN A CA 1
ATOM 2155 C C . GLN A 1 239 ? -29.398 -22.355 -19.128 1.00 9.69 239 GLN A C 1
ATOM 2156 O O . GLN A 1 239 ? -29.100 -21.555 -18.222 1.00 10.65 239 GLN A O 1
ATOM 2162 N N . SER A 1 240 ? -29.629 -21.964 -20.368 1.00 9.64 240 SER A N 1
ATOM 2163 C CA . SER A 1 240 ? -29.452 -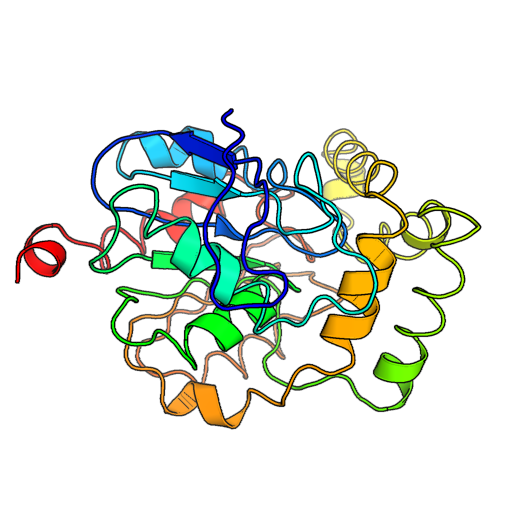20.583 -20.782 1.00 9.85 240 SER A CA 1
ATOM 2164 C C . SER A 1 240 ? -30.775 -19.877 -20.903 1.00 8.61 240 SER A C 1
ATOM 2165 O O . SER A 1 240 ? -31.826 -20.454 -21.184 1.00 10.34 240 SER A O 1
ATOM 2168 N N . GLN A 1 241 ? -30.691 -18.566 -20.698 1.00 8.47 241 GLN A N 1
ATOM 2169 C CA A GLN A 1 241 ? -31.777 -17.625 -20.997 0.60 8.73 241 GLN A CA 1
ATOM 2170 C CA B GLN A 1 241 ? -31.785 -17.638 -21.023 0.40 8.74 241 GLN A CA 1
ATOM 2171 C C . GLN A 1 241 ? -31.200 -16.535 -21.875 1.00 7.99 241 GLN A C 1
ATOM 2172 O O . GLN A 1 241 ? -30.132 -16.043 -21.592 1.00 11.50 241 GLN A O 1
ATOM 2183 N N . PHE A 1 242 ? -31.894 -16.169 -22.931 1.00 9.08 242 PHE A N 1
ATOM 2184 C CA . PHE A 1 242 ? -31.421 -15.195 -23.908 1.00 8.88 242 PHE A CA 1
ATOM 2185 C C . PHE A 1 242 ? -32.336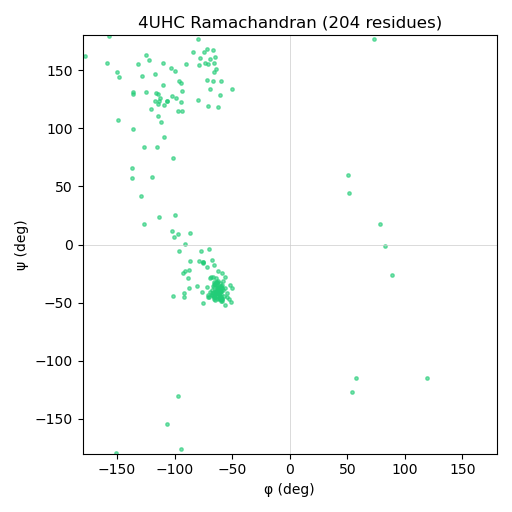 -13.992 -23.880 1.00 9.09 242 PHE A C 1
ATOM 2186 O O . PHE A 1 242 ? -33.549 -14.139 -23.988 1.00 11.59 242 PHE A O 1
ATOM 2194 N N . VAL A 1 243 ? -31.771 -12.795 -23.783 1.00 8.22 243 VAL A N 1
ATOM 2195 C CA A VAL A 1 243 ? -32.531 -11.544 -23.729 0.60 8.59 243 VAL A CA 1
ATOM 2196 C CA B VAL A 1 243 ? -32.546 -11.555 -23.751 0.40 9.30 243 VAL A CA 1
ATOM 2197 C C . VAL A 1 243 ? -31.906 -10.529 -24.672 1.00 8.16 243 VAL A C 1
ATOM 2198 O O . VAL A 1 243 ? -30.702 -10.262 -24.611 1.00 8.83 243 VAL A O 1
ATOM 2205 N N . VAL A 1 244 ? -32.738 -9.969 -25.539 1.00 8.77 244 VAL A N 1
ATOM 2206 C CA . VAL A 1 244 ? -32.363 -8.871 -26.405 1.00 8.92 244 VAL A CA 1
ATOM 2207 C C . VAL A 1 244 ? -32.863 -7.586 -25.768 1.00 9.04 244 VAL A C 1
ATOM 2208 O O . VAL A 1 244 ? -34.041 -7.471 -25.429 1.00 11.83 244 VAL A O 1
ATOM 2212 N N . ILE A 1 245 ? -31.964 -6.621 -25.587 1.00 8.46 245 ILE A N 1
ATOM 2213 C CA . ILE A 1 245 ? -32.296 -5.340 -24.984 1.00 9.23 245 ILE A CA 1
ATOM 2214 C C . ILE A 1 245 ? -32.627 -4.358 -26.108 1.00 9.23 245 ILE A C 1
ATOM 2215 O O . ILE A 1 245 ? -31.744 -4.015 -26.904 1.00 9.61 245 ILE A O 1
ATOM 2220 N N . PRO A 1 246 ? -33.878 -3.883 -26.201 1.00 9.80 246 PRO A N 1
ATOM 2221 C CA A PRO A 1 246 ? -34.190 -2.994 -27.316 0.50 11.13 246 PRO A CA 1
ATOM 2222 C CA B PRO A 1 246 ? -34.239 -2.950 -27.279 0.50 10.36 246 PRO A CA 1
ATOM 2223 C C . PRO A 1 246 ? -33.435 -1.672 -27.216 1.00 10.16 246 PRO A C 1
ATOM 2224 O O . PRO A 1 246 ? -33.120 -1.193 -26.127 1.00 11.12 246 PRO A O 1
ATOM 2231 N N A ASP A 1 247 ? -33.156 -1.095 -28.376 0.70 11.00 247 ASP A N 1
ATOM 2232 N N B ASP A 1 247 ? -33.163 -1.082 -28.374 0.30 10.96 247 ASP A N 1
ATOM 2233 C CA A ASP A 1 247 ? -32.650 0.275 -28.429 0.70 11.54 247 ASP A CA 1
ATOM 2234 C CA B ASP A 1 247 ? -32.630 0.285 -28.429 0.30 12.65 247 ASP A CA 1
ATOM 2235 C C A ASP A 1 247 ? -31.307 0.410 -27.681 0.70 10.08 247 ASP A C 1
ATOM 2236 C C B ASP A 1 247 ? -31.293 0.423 -27.699 0.30 10.76 247 ASP A C 1
ATOM 2237 O O A ASP A 1 247 ? -31.020 1.402 -27.010 0.70 12.00 247 ASP A O 1
ATOM 2238 O O B ASP A 1 247 ? -31.017 1.417 -27.030 0.30 11.72 247 ASP A O 1
ATOM 2247 N N . ALA A 1 248 ? -30.458 -0.592 -27.866 1.00 9.09 248 ALA A N 1
ATOM 2248 C CA . ALA A 1 248 ? -29.092 -0.590 -27.371 1.00 8.61 248 ALA A CA 1
ATOM 2249 C C . ALA A 1 248 ? -28.213 -1.221 -28.426 1.00 7.75 248 ALA A C 1
ATOM 2250 O O . ALA A 1 248 ? -28.644 -2.084 -29.174 1.00 8.43 248 ALA A O 1
ATOM 2252 N N . GLY A 1 249 ? -26.963 -0.788 -28.445 1.00 8.08 249 GLY A N 1
ATOM 2253 C CA . GLY A 1 249 ? -25.908 -1.395 -29.232 1.00 8.13 249 GLY A CA 1
ATOM 2254 C C . GLY A 1 249 ? -25.073 -2.353 -28.408 1.00 7.42 249 GLY A C 1
ATOM 2255 O O . GLY A 1 249 ? -25.602 -3.218 -27.721 1.00 8.53 249 GLY A O 1
ATOM 2256 N N . HIS A 1 250 ? -23.755 -2.204 -28.488 1.00 7.12 250 HIS A N 1
ATOM 2257 C CA . HIS A 1 250 ? -22.817 -3.095 -27.812 1.00 7.01 250 HIS A CA 1
ATOM 2258 C C . HIS A 1 250 ? -22.708 -2.860 -26.323 1.00 6.81 250 HIS A C 1
ATOM 2259 O O . HIS A 1 250 ? -22.180 -3.732 -25.624 1.00 7.65 250 HIS A O 1
ATOM 2266 N N . LEU A 1 251 ? -23.198 -1.708 -25.828 1.00 6.79 251 LEU A N 1
ATOM 2267 C CA . LEU A 1 251 ? -23.081 -1.378 -24.420 1.00 7.06 251 LEU A CA 1
ATOM 2268 C C . LEU A 1 251 ? -24.425 -1.195 -23.722 1.00 6.81 251 LEU A C 1
ATOM 2269 O O . LEU A 1 251 ? -24.668 -0.171 -23.083 1.00 7.86 251 LEU A O 1
ATOM 2274 N N . PRO A 1 252 ? -25.297 -2.218 -23.745 1.00 7.08 252 PRO A N 1
ATOM 2275 C CA . PRO A 1 252 ? -26.570 -2.073 -23.037 1.00 7.35 252 PRO A CA 1
ATOM 2276 C C . PRO A 1 252 ? -26.503 -1.588 -21.580 1.00 7.33 252 PRO A C 1
ATOM 2277 O O . PRO A 1 252 ? -27.376 -0.827 -21.181 1.00 8.30 252 PRO A O 1
ATOM 2281 N N . PRO A 1 253 ? -25.512 -1.990 -20.770 1.00 7.11 253 PRO A N 1
ATOM 2282 C CA . PRO A 1 253 ? -25.530 -1.516 -19.369 1.00 7.76 253 PRO A CA 1
ATOM 2283 C C . PRO A 1 253 ? -25.519 0.002 -19.240 1.00 8.59 253 PRO A C 1
ATOM 2284 O O . PRO A 1 253 ? -26.053 0.518 -18.263 1.00 10.50 253 PRO A O 1
ATOM 2288 N N . MET A 1 254 ? -24.876 0.669 -20.196 1.00 8.51 254 MET A N 1
ATOM 2289 C CA A MET A 1 254 ? -24.882 2.117 -20.190 0.45 10.23 254 MET A CA 1
ATOM 2290 C CA B MET A 1 254 ? -24.790 2.125 -20.258 0.55 9.04 254 MET A CA 1
ATOM 2291 C C . MET A 1 254 ? -25.953 2.737 -21.054 1.00 9.15 254 MET A C 1
ATOM 2292 O O . MET A 1 254 ? -26.434 3.815 -20.733 1.00 10.71 254 MET A O 1
ATOM 2301 N N . GLU A 1 255 ? -26.344 2.078 -22.141 1.00 8.87 255 GLU A N 1
ATOM 2302 C CA . GLU A 1 255 ? -27.324 2.648 -23.065 1.00 9.29 255 GLU A CA 1
ATOM 2303 C C . GLU A 1 255 ? -28.765 2.468 -22.583 1.00 9.52 255 GLU A C 1
ATOM 2304 O O . GLU A 1 255 ? -29.624 3.328 -22.831 1.00 11.75 255 GLU A O 1
ATOM 2310 N N . GLN A 1 256 ? -29.035 1.339 -21.936 1.00 9.28 256 GLN A N 1
ATOM 2311 C CA . GLN A 1 256 ? -30.388 0.995 -21.440 1.00 9.64 256 GLN A CA 1
ATOM 2312 C C . GLN A 1 256 ? -30.228 0.414 -20.029 1.00 9.22 256 GLN A C 1
ATOM 2313 O O . GLN A 1 256 ? -30.497 -0.759 -19.792 1.00 9.63 256 GLN A O 1
ATOM 2319 N N . PRO A 1 257 ? -29.774 1.255 -19.094 1.00 10.23 257 PRO A N 1
ATOM 2320 C CA . PRO A 1 257 ? -29.349 0.720 -17.808 1.00 10.67 257 PRO A CA 1
ATOM 2321 C C . PRO A 1 257 ? -30.477 0.045 -17.058 1.00 11.39 257 PRO A C 1
ATOM 2322 O O . PRO A 1 257 ? -30.269 -1.016 -16.451 1.00 11.47 257 PRO A O 1
ATOM 2326 N N . GLU A 1 258 ? -31.663 0.646 -17.089 1.00 11.90 258 GLU A N 1
ATOM 2327 C CA . GLU A 1 258 ? -32.786 0.077 -16.340 1.00 13.08 258 GLU A CA 1
ATOM 2328 C C . GLU A 1 258 ? -33.213 -1.271 -16.881 1.00 12.01 258 GLU A C 1
ATOM 2329 O O . GLU A 1 258 ? -33.526 -2.176 -16.108 1.00 13.42 258 GLU A O 1
ATOM 2335 N N . ARG A 1 259 ? -33.246 -1.417 -18.212 1.00 11.37 259 ARG A N 1
ATOM 2336 C CA A ARG A 1 259 ? -33.599 -2.694 -18.806 0.60 11.30 259 ARG A CA 1
ATOM 2337 C CA B ARG A 1 259 ? -33.619 -2.699 -18.777 0.40 11.96 259 ARG A CA 1
ATOM 2338 C C . ARG A 1 259 ? -32.579 -3.768 -18.439 1.00 10.51 259 ARG A C 1
ATOM 2339 O O . ARG A 1 259 ? -32.940 -4.903 -18.161 1.00 11.36 259 ARG A O 1
ATOM 2354 N N . VAL A 1 260 ? -31.293 -3.403 -18.483 1.00 10.10 260 VAL A N 1
ATOM 2355 C CA . VAL A 1 260 ? -30.266 -4.368 -18.118 1.00 9.22 260 VAL A CA 1
ATOM 2356 C C . VAL A 1 260 ? -30.359 -4.755 -16.641 1.00 9.33 260 VAL A C 1
ATOM 2357 O O . VAL A 1 260 ? -30.290 -5.945 -16.297 1.00 9.83 260 VAL A O 1
ATOM 2361 N N . THR A 1 261 ? -30.523 -3.768 -15.765 1.00 9.75 261 THR A N 1
ATOM 2362 C CA . THR A 1 261 ? -30.653 -4.045 -14.347 1.00 9.77 261 THR A CA 1
ATOM 2363 C C . THR A 1 261 ? -31.811 -4.995 -14.081 1.00 9.68 261 THR A C 1
ATOM 2364 O O . THR A 1 261 ? -31.676 -5.948 -13.311 1.00 9.90 261 THR A O 1
ATOM 2368 N N . GLN A 1 262 ? -32.949 -4.759 -14.729 1.00 10.17 262 GLN A N 1
ATOM 2369 C CA . GLN A 1 262 ? -34.115 -5.597 -14.522 1.00 11.48 262 GLN A CA 1
ATOM 2370 C C . GLN A 1 262 ? -33.892 -7.020 -15.024 1.00 10.33 262 GLN A C 1
ATOM 2371 O O . GLN A 1 262 ? -34.284 -7.980 -14.365 1.00 10.75 262 GLN A O 1
ATOM 2377 N N . ALA A 1 263 ? -33.299 -7.157 -16.217 1.00 10.28 263 ALA A N 1
ATOM 2378 C CA . ALA A 1 263 ? -33.046 -8.491 -16.762 1.00 10.26 263 ALA A CA 1
ATOM 2379 C C . ALA A 1 263 ? -32.139 -9.280 -15.819 1.00 9.06 263 ALA A C 1
ATOM 2380 O O . ALA A 1 263 ? -32.341 -10.480 -15.577 1.00 10.27 263 ALA A O 1
ATOM 2382 N N . ILE A 1 264 ? -31.088 -8.623 -15.336 1.00 8.53 264 ILE A N 1
ATOM 2383 C CA . ILE A 1 264 ? -30.167 -9.272 -14.417 1.00 8.47 264 ILE A CA 1
ATOM 2384 C C . ILE A 1 264 ? -30.834 -9.608 -13.083 1.00 8.48 264 ILE A C 1
ATOM 2385 O O . ILE A 1 264 ? -30.717 -10.713 -12.586 1.00 9.13 264 ILE A O 1
ATOM 2390 N N . ARG A 1 265 ? -31.587 -8.648 -12.541 1.00 8.68 265 ARG A N 1
ATOM 2391 C CA . ARG A 1 265 ? -32.238 -8.830 -11.251 1.00 9.23 265 ARG A CA 1
ATOM 2392 C C . ARG A 1 265 ? -33.172 -10.040 -11.290 1.00 9.29 265 ARG A C 1
ATOM 2393 O O . ARG A 1 265 ? -33.163 -10.875 -10.378 1.00 10.21 265 ARG A O 1
ATOM 2401 N N . GLU A 1 266 ? -34.004 -10.118 -12.311 1.00 9.40 266 GLU A N 1
ATOM 2402 C CA A GLU A 1 266 ? -34.996 -11.165 -12.324 0.80 10.49 266 GLU A CA 1
ATOM 2403 C CA B GLU A 1 266 ? -35.015 -11.171 -12.381 0.20 10.31 266 GLU A CA 1
ATOM 2404 C C . GLU A 1 266 ? -34.349 -12.547 -12.483 1.00 9.83 266 GLU A C 1
ATOM 2405 O O . GLU A 1 266 ? -34.789 -13.518 -11.872 1.00 11.94 266 GLU A O 1
ATOM 2416 N N . TRP A 1 267 ? -33.268 -12.625 -13.248 1.00 9.80 267 TRP A N 1
ATOM 2417 C CA . TRP A 1 267 ? -32.548 -13.879 -13.428 1.00 9.65 267 TRP A CA 1
ATOM 2418 C C . TRP A 1 267 ? -31.809 -14.276 -12.146 1.00 8.89 267 TRP A C 1
ATOM 2419 O O . TRP A 1 267 ? -31.830 -15.426 -11.736 1.00 10.48 267 TRP A O 1
ATOM 2430 N N . LEU A 1 268 ? -31.155 -13.303 -11.516 1.00 8.75 268 LEU A N 1
ATOM 2431 C CA . LEU A 1 268 ? -30.472 -13.575 -10.257 1.00 9.00 268 LEU A CA 1
ATOM 2432 C C . LEU A 1 268 ? -31.421 -14.124 -9.202 1.00 10.08 268 LEU A C 1
ATOM 2433 O O . LEU A 1 268 ? -31.049 -15.009 -8.425 1.00 11.47 268 LEU A O 1
ATOM 2438 N N . ARG A 1 269 ? -32.637 -13.592 -9.150 1.00 11.11 269 ARG A N 1
ATOM 2439 C CA . ARG A 1 269 ? -33.620 -14.078 -8.159 1.00 13.84 269 ARG A CA 1
ATOM 2440 C C . ARG A 1 269 ? -33.902 -15.549 -8.329 1.00 15.25 269 ARG A C 1
ATOM 2441 O O . ARG A 1 269 ? -34.163 -16.237 -7.351 1.00 19.09 269 ARG A O 1
ATOM 2449 N N . LYS A 1 270 ? -33.887 -16.017 -9.568 1.00 15.74 270 LYS A N 1
ATOM 2450 C CA A LYS A 1 270 ? -34.139 -17.412 -9.882 0.70 18.87 270 LYS A CA 1
ATOM 2451 C CA B LYS A 1 270 ? -34.129 -17.428 -9.885 0.30 18.80 270 LYS A CA 1
ATOM 2452 C C . LYS A 1 270 ? -32.925 -18.296 -9.547 1.00 17.12 270 LYS A C 1
ATOM 2453 O O . LYS A 1 270 ? -33.067 -19.372 -8.989 1.00 20.03 270 LYS A O 1
ATOM 2464 N N . VAL A 1 271 ? -31.731 -17.822 -9.900 1.00 13.93 271 VAL A N 1
ATOM 2465 C CA A VAL A 1 271 ? -30.515 -18.644 -9.949 0.50 13.52 271 VAL A CA 1
ATOM 2466 C CA B VAL A 1 271 ? -30.563 -18.724 -9.898 0.50 13.70 271 VAL A CA 1
ATOM 2467 C C . VAL A 1 271 ? -29.612 -18.579 -8.721 1.00 13.17 271 VAL A C 1
ATOM 2468 O O . VAL A 1 271 ? -28.898 -19.530 -8.403 1.00 17.96 271 VAL A O 1
ATOM 2475 N N . HIS A 1 272 ? -29.580 -17.418 -8.079 1.00 12.79 272 HIS A N 1
ATOM 2476 C CA . HIS A 1 272 ? -28.582 -17.137 -7.053 1.00 11.48 272 HIS A CA 1
ATOM 2477 C C . HIS A 1 272 ? -29.273 -16.972 -5.720 1.00 11.97 272 HIS A C 1
ATOM 2478 O O . HIS A 1 272 ? -29.591 -15.862 -5.302 1.00 15.09 272 HIS A O 1
ATOM 2485 N N . THR A 1 273 ? -29.520 -18.100 -5.065 1.00 14.28 273 THR A N 1
ATOM 2486 C CA . THR A 1 273 ? -30.290 -18.149 -3.829 1.00 15.36 273 THR A CA 1
ATOM 2487 C C . THR A 1 273 ? -29.412 -18.494 -2.639 1.00 13.35 273 THR A C 1
ATOM 2488 O O . THR A 1 273 ? -28.349 -19.126 -2.767 1.00 14.59 273 THR A O 1
ATOM 2492 N N . GLU A 1 274 ? -29.873 -18.094 -1.461 1.00 14.33 274 GLU A N 1
ATOM 2493 C CA . GLU A 1 274 ? -29.131 -18.329 -0.248 1.00 14.91 274 GLU A CA 1
ATOM 2494 C C . GLU A 1 274 ? -28.985 -19.820 0.056 1.00 14.47 274 GLU A C 1
ATOM 2495 O O . GLU A 1 274 ? -27.925 -20.255 0.499 1.00 16.43 274 GLU A O 1
ATOM 2501 N N . ALA A 1 275 ? -30.041 -20.609 -0.150 1.00 15.16 275 ALA A N 1
ATOM 2502 C CA . ALA A 1 275 ? -29.945 -22.045 0.130 1.00 15.60 275 ALA A CA 1
ATOM 2503 C C . ALA A 1 275 ? -28.887 -22.679 -0.750 1.00 17.03 275 ALA A C 1
ATOM 2504 O O . ALA A 1 275 ? -28.159 -23.555 -0.292 1.00 22.42 275 ALA A O 1
ATOM 2506 N N . GLY A 1 276 ? -28.778 -22.217 -2.002 1.00 17.41 276 GLY A N 1
ATOM 2507 C CA . GLY A 1 276 ? -27.751 -22.696 -2.914 1.00 22.35 276 GLY A CA 1
ATOM 2508 C C . GLY A 1 276 ? -26.343 -22.354 -2.457 1.00 25.47 276 GLY A C 1
ATOM 2509 O O . GLY A 1 276 ? -25.396 -23.107 -2.703 1.00 34.36 276 GLY A O 1
ATOM 2510 N N . HIS A 1 277 ? -26.206 -21.195 -1.818 1.00 20.42 277 HIS A N 1
ATOM 2511 C CA . HIS A 1 277 ? -24.949 -20.770 -1.190 1.00 21.80 277 HIS A CA 1
ATOM 2512 C C . HIS A 1 277 ? -24.571 -21.669 -0.010 1.00 25.17 277 HIS A C 1
ATOM 2513 O O . HIS A 1 277 ? -23.426 -22.107 0.083 1.00 27.58 277 HIS A O 1
ATOM 2520 N N . HIS A 1 278 ? -25.524 -21.960 0.881 1.00 22.61 278 HIS A N 1
ATOM 2521 C CA . HIS A 1 278 ? -25.235 -22.803 2.054 1.00 23.06 278 HIS A CA 1
ATOM 2522 C C . HIS A 1 278 ? -24.953 -24.276 1.739 1.00 30.15 278 HIS A C 1
ATOM 2523 O O . HIS A 1 278 ? -24.227 -24.931 2.489 1.00 45.22 278 HIS A O 1
ATOM 2530 N N . HIS A 1 279 ? -25.532 -24.804 0.654 1.00 22.69 279 HIS A N 1
ATOM 2531 C CA . HIS A 1 279 ? -25.587 -26.258 0.440 1.00 24.80 279 HIS A CA 1
ATOM 2532 C C . HIS A 1 279 ? -25.289 -26.655 -1.002 1.00 48.80 279 HIS A C 1
ATOM 2533 O O . HIS A 1 279 ? -25.915 -26.160 -1.937 1.00 59.65 279 HIS A O 1
#